Protein AF-A0AAE0U993-F1 (afdb_monomer)

Organism: NCBI:txid330526

Sequence (271 aa):
MAISHVWSHGQGGRPEANVRRLGLRSDYSGGFNSCLHARYRVVAKKLGCDAYWMDTPCIPGDHQLRRDAIANINTVFSESLLTLICDQDIMTIDVSNLTIEVQESILATLMVCDWNMRAWTLLEAMRSRKNIQLLCKNDQTVSLMEILRNVCLRGDISIAIHYLTAQHLLPTFHPTNSVTFGSDLVYIRRISREAAESDPEELMGMVSAQEAAFLLRYRHASREGDEVIIRDLLCAEAICYTSGCCAGNQRLEGSRPGSCSRRSFFFFTQT

Radius of gyration: 19.87 Å; Cα contacts (8 Å, |Δi|>4): 351; chains: 1; bounding box: 46×62×52 Å

Structure (mmCIF, N/CA/C/O backbone):
data_AF-A0AAE0U993-F1
#
_entry.id   AF-A0AAE0U993-F1
#
loop_
_atom_site.group_PDB
_atom_site.id
_atom_site.type_symbol
_atom_site.label_atom_id
_atom_site.label_alt_id
_atom_site.label_comp_id
_atom_site.label_asym_id
_atom_site.label_entity_id
_atom_site.label_seq_id
_atom_site.pdbx_PDB_ins_code
_atom_site.Cartn_x
_atom_site.Cartn_y
_atom_site.Cartn_z
_atom_site.occupancy
_atom_site.B_iso_or_equiv
_atom_site.auth_seq_id
_atom_site.auth_comp_id
_atom_site.auth_asym_id
_atom_site.auth_atom_id
_atom_site.pdbx_PDB_model_num
ATOM 1 N N . MET A 1 1 ? -7.484 0.198 -8.899 1.00 93.75 1 MET A N 1
ATOM 2 C CA . MET A 1 1 ? -6.813 -0.134 -7.621 1.00 93.75 1 MET A CA 1
ATOM 3 C C . MET A 1 1 ? -5.419 -0.658 -7.914 1.00 93.75 1 MET A C 1
ATOM 5 O O . MET A 1 1 ? -5.295 -1.488 -8.804 1.00 93.75 1 MET A O 1
ATOM 9 N N . ALA A 1 2 ? -4.399 -0.232 -7.178 1.00 95.56 2 ALA A N 1
ATOM 10 C CA . ALA A 1 2 ? -3.112 -0.926 -7.165 1.00 95.56 2 ALA A CA 1
ATOM 11 C C . ALA A 1 2 ? -3.040 -1.833 -5.932 1.00 95.56 2 ALA A C 1
ATOM 13 O O . ALA A 1 2 ? -3.574 -1.487 -4.879 1.00 95.56 2 ALA A O 1
ATOM 14 N N . ILE A 1 3 ? -2.425 -3.004 -6.056 1.00 95.81 3 ILE A N 1
ATOM 15 C CA . ILE A 1 3 ? -2.197 -3.912 -4.933 1.00 95.81 3 ILE A CA 1
ATOM 16 C C . ILE A 1 3 ? -0.708 -3.924 -4.630 1.00 95.81 3 ILE A C 1
ATOM 18 O O . ILE A 1 3 ? 0.105 -4.258 -5.488 1.00 95.81 3 ILE A O 1
ATOM 22 N N . SER A 1 4 ? -0.388 -3.581 -3.390 1.00 95.00 4 SER A N 1
ATOM 23 C CA . SER A 1 4 ? 0.953 -3.591 -2.831 1.00 95.00 4 SER A CA 1
ATOM 24 C C . SER A 1 4 ? 1.045 -4.781 -1.881 1.00 95.00 4 SER A C 1
ATOM 26 O O . SER A 1 4 ? 0.318 -4.844 -0.889 1.00 95.00 4 SER A O 1
ATOM 28 N N . HIS A 1 5 ? 1.857 -5.783 -2.214 1.00 92.44 5 HIS A N 1
ATOM 29 C CA . HIS A 1 5 ? 1.798 -7.081 -1.540 1.00 92.44 5 HIS A CA 1
ATOM 30 C C . HIS A 1 5 ? 3.170 -7.671 -1.244 1.00 92.44 5 HIS A C 1
ATOM 32 O O . HIS A 1 5 ? 4.186 -7.334 -1.849 1.00 92.44 5 HIS A O 1
ATOM 38 N N . VAL A 1 6 ? 3.176 -8.631 -0.327 1.00 88.50 6 VAL A N 1
ATOM 39 C CA . VAL A 1 6 ? 4.344 -9.451 -0.041 1.00 88.50 6 VAL A CA 1
ATOM 40 C C . VAL A 1 6 ? 4.264 -10.771 -0.809 1.00 88.50 6 VAL A C 1
ATOM 42 O O . VAL A 1 6 ? 3.476 -11.661 -0.492 1.00 88.50 6 VAL A O 1
ATOM 45 N N . TRP A 1 7 ? 5.149 -10.933 -1.798 1.00 82.00 7 TRP A N 1
ATOM 46 C CA . TRP A 1 7 ? 5.189 -12.136 -2.641 1.00 82.00 7 TRP A CA 1
ATOM 47 C C . TRP A 1 7 ? 5.332 -13.450 -1.846 1.00 82.00 7 TRP A C 1
ATOM 49 O O . TRP A 1 7 ? 4.626 -14.422 -2.110 1.00 82.00 7 TRP A O 1
ATOM 59 N N . SER A 1 8 ? 6.198 -13.473 -0.825 1.00 80.00 8 SER A N 1
ATOM 60 C CA . SER A 1 8 ? 6.450 -14.654 0.020 1.00 80.00 8 SER A CA 1
ATOM 61 C C . SER A 1 8 ? 5.248 -15.102 0.856 1.00 80.00 8 SER A C 1
ATOM 63 O O . SER A 1 8 ? 5.248 -16.228 1.342 1.00 80.00 8 SER A O 1
ATOM 65 N N . HIS A 1 9 ? 4.211 -14.271 1.001 1.00 86.19 9 HIS A N 1
ATOM 66 C CA . HIS A 1 9 ? 2.962 -14.637 1.685 1.00 86.19 9 HIS A CA 1
ATOM 67 C C . HIS A 1 9 ? 1.959 -15.334 0.750 1.00 86.19 9 HIS A C 1
ATOM 69 O O . HIS A 1 9 ? 0.789 -15.502 1.090 1.00 86.19 9 HIS A O 1
ATOM 75 N N . GLY A 1 10 ? 2.384 -15.719 -0.459 1.00 82.31 10 GLY A N 1
ATOM 76 C CA . GLY A 1 10 ? 1.554 -16.463 -1.408 1.00 82.31 10 GLY A CA 1
ATOM 77 C C . GLY A 1 10 ? 0.481 -15.622 -2.104 1.00 82.31 10 GLY A C 1
ATOM 78 O O . GLY A 1 10 ? -0.431 -16.180 -2.710 1.00 82.31 10 GLY A O 1
ATOM 79 N N . GLN A 1 11 ? 0.586 -14.290 -2.049 1.00 82.38 11 GLN A N 1
ATOM 80 C CA . GLN A 1 11 ? -0.363 -13.359 -2.673 1.00 82.38 11 GLN A CA 1
ATOM 81 C C . GLN A 1 11 ? -0.001 -13.021 -4.134 1.00 82.38 11 GLN A C 1
ATOM 83 O O . GLN A 1 11 ? -0.416 -11.990 -4.646 1.00 82.38 11 GLN A O 1
ATOM 88 N N . GLY A 1 12 ? 0.756 -13.878 -4.830 1.00 77.94 12 GLY A N 1
ATOM 89 C CA . GLY A 1 12 ? 1.211 -13.620 -6.197 1.00 77.94 12 GLY A CA 1
ATOM 90 C C . GLY A 1 12 ? 1.390 -14.887 -7.037 1.00 77.94 12 GLY A C 1
ATOM 91 O O . GLY A 1 12 ? 1.343 -16.009 -6.539 1.00 77.94 12 GLY A O 1
ATOM 92 N N . GLY A 1 13 ? 1.610 -14.706 -8.337 1.00 75.56 13 GLY A N 1
ATOM 93 C CA . GLY A 1 13 ? 1.930 -15.776 -9.282 1.00 75.56 13 GLY A CA 1
ATOM 94 C C . GLY A 1 13 ? 2.380 -15.197 -10.619 1.00 75.56 13 GLY A C 1
ATOM 95 O O . GLY A 1 13 ? 1.792 -14.223 -11.087 1.00 75.56 13 GLY A O 1
ATOM 96 N N . ARG A 1 14 ? 3.433 -15.769 -11.211 1.00 75.75 14 ARG A N 1
ATOM 97 C CA . ARG A 1 14 ? 3.967 -15.331 -12.507 1.00 75.75 14 ARG A CA 1
ATOM 98 C C . ARG A 1 14 ? 3.370 -16.167 -13.641 1.00 75.75 14 ARG A C 1
ATOM 100 O O . ARG A 1 14 ? 3.572 -17.385 -13.628 1.00 75.75 14 ARG A O 1
ATOM 107 N N . PRO A 1 15 ? 2.668 -15.556 -14.612 1.00 74.81 15 PRO A N 1
ATOM 108 C CA . PRO A 1 15 ? 2.126 -16.261 -15.774 1.00 74.81 15 PRO A CA 1
ATOM 109 C C . PRO A 1 15 ? 3.186 -17.031 -16.576 1.00 74.81 15 PRO A C 1
ATOM 111 O O . PRO A 1 15 ? 2.915 -18.075 -17.150 1.00 74.81 15 PRO A O 1
ATOM 114 N N . GLU A 1 16 ? 4.423 -16.553 -16.595 1.00 70.38 16 GLU A N 1
ATOM 115 C CA . GLU A 1 16 ? 5.527 -17.147 -17.346 1.00 70.38 16 GLU A CA 1
ATOM 116 C C . GLU A 1 16 ? 6.298 -18.235 -16.577 1.00 70.38 16 GLU A C 1
ATOM 118 O O . GLU A 1 16 ? 7.186 -18.878 -17.136 1.00 70.38 16 GLU A O 1
ATOM 123 N N . ALA A 1 17 ? 6.007 -18.456 -15.289 1.00 64.88 17 ALA A N 1
ATOM 124 C CA . ALA A 1 17 ? 6.768 -19.405 -14.480 1.00 64.88 17 ALA A CA 1
ATOM 125 C C . ALA A 1 17 ? 6.458 -20.857 -14.876 1.00 64.88 17 ALA A C 1
ATOM 127 O O . ALA A 1 17 ? 5.413 -21.390 -14.522 1.00 64.88 17 ALA A O 1
ATOM 128 N N . ASN A 1 18 ? 7.389 -21.524 -15.561 1.00 59.12 18 ASN A N 1
ATOM 129 C CA . ASN A 1 18 ? 7.257 -22.939 -15.916 1.00 59.12 18 ASN A CA 1
ATOM 130 C C . ASN A 1 18 ? 7.113 -23.811 -14.657 1.00 59.12 18 ASN A C 1
ATOM 132 O O . ASN A 1 18 ? 8.060 -23.969 -13.879 1.00 59.12 18 ASN A O 1
ATOM 136 N N . VAL A 1 19 ? 5.940 -24.416 -14.464 1.00 55.53 19 VAL A N 1
ATOM 137 C CA . VAL A 1 19 ? 5.690 -25.302 -13.323 1.00 55.53 19 VAL A CA 1
ATOM 138 C C . VAL A 1 19 ? 6.213 -26.698 -13.655 1.00 55.53 19 VAL A C 1
ATOM 140 O O . VAL A 1 19 ? 5.559 -27.483 -14.336 1.00 55.53 19 VAL A O 1
ATOM 143 N N . ARG A 1 20 ? 7.388 -27.056 -13.125 1.00 52.12 20 ARG A N 1
ATOM 144 C CA . ARG A 1 20 ? 7.850 -28.452 -13.124 1.00 52.12 20 ARG A CA 1
ATOM 145 C C . ARG A 1 20 ? 7.120 -29.227 -12.026 1.00 52.12 20 ARG A C 1
ATOM 147 O O . ARG A 1 20 ? 7.604 -29.311 -10.900 1.00 52.12 20 ARG A O 1
ATOM 154 N N . ARG A 1 21 ? 5.959 -29.813 -12.329 1.00 50.50 21 ARG A N 1
ATOM 155 C CA . ARG A 1 21 ? 5.395 -30.858 -11.458 1.00 50.50 21 ARG A CA 1
ATOM 156 C C . ARG A 1 21 ? 6.200 -32.144 -11.641 1.00 50.50 21 ARG A C 1
ATOM 158 O O . ARG A 1 21 ? 6.331 -32.620 -12.763 1.00 50.50 21 ARG A O 1
ATOM 165 N N . LEU A 1 22 ? 6.737 -32.660 -10.529 1.00 50.03 22 LEU A N 1
ATOM 166 C CA . LEU A 1 22 ? 7.234 -34.030 -10.308 1.00 50.03 22 LEU A CA 1
ATOM 167 C C . LEU A 1 22 ? 7.111 -34.952 -11.540 1.00 50.03 22 LEU A C 1
ATOM 169 O O . LEU A 1 22 ? 6.112 -35.639 -11.723 1.00 50.03 22 LEU A O 1
ATOM 173 N N . GLY A 1 23 ? 8.138 -34.947 -12.390 1.00 51.66 23 GLY A N 1
ATOM 174 C CA . GLY A 1 23 ? 8.330 -35.954 -13.436 1.00 51.66 23 GLY A CA 1
ATOM 175 C C . GLY A 1 23 ? 7.525 -35.813 -14.735 1.00 51.66 23 GLY A C 1
ATOM 176 O O . GLY A 1 23 ? 7.825 -36.559 -15.664 1.00 51.66 23 GLY A O 1
ATOM 177 N N . LEU A 1 24 ? 6.584 -34.870 -14.876 1.00 51.59 24 LEU A N 1
ATOM 178 C CA . LEU A 1 24 ? 5.924 -34.618 -16.167 1.00 51.59 24 LEU A CA 1
ATOM 179 C C . LEU A 1 24 ? 6.547 -33.409 -16.874 1.00 51.59 24 LEU A C 1
ATOM 181 O O . LEU A 1 24 ? 6.439 -32.270 -16.421 1.00 51.59 24 LEU A O 1
ATOM 185 N N . ARG A 1 25 ? 7.179 -33.656 -18.029 1.00 46.62 25 ARG A N 1
ATOM 186 C CA . ARG A 1 25 ? 7.481 -32.613 -19.018 1.00 46.62 25 ARG A CA 1
ATOM 187 C C . ARG A 1 25 ? 6.164 -32.161 -19.648 1.00 46.62 25 ARG A C 1
ATOM 189 O O . ARG A 1 25 ? 5.748 -32.708 -20.661 1.00 46.62 25 ARG A O 1
ATOM 196 N N . SER A 1 26 ? 5.498 -31.198 -19.032 1.00 48.16 26 SER A N 1
ATOM 197 C CA . SER A 1 26 ? 4.415 -30.460 -19.677 1.00 48.16 26 SER A CA 1
ATOM 198 C C . SER A 1 26 ? 4.820 -28.997 -19.799 1.00 48.16 26 SER A C 1
ATOM 200 O O . SER A 1 26 ? 5.172 -28.389 -18.788 1.00 48.16 26 SER A O 1
ATOM 202 N N . ASP A 1 27 ? 4.721 -28.450 -21.011 1.00 52.62 27 ASP A N 1
ATOM 203 C CA . ASP A 1 27 ? 4.847 -27.025 -21.364 1.00 52.62 27 ASP A CA 1
ATOM 204 C C . ASP A 1 27 ? 3.706 -26.169 -20.771 1.00 52.62 27 ASP A C 1
ATOM 206 O O . ASP A 1 27 ? 3.152 -25.289 -21.427 1.00 52.62 27 ASP A O 1
ATOM 210 N N . TYR A 1 28 ? 3.295 -26.424 -19.525 1.00 50.75 28 TYR A N 1
ATOM 211 C CA . TYR A 1 28 ? 2.380 -25.516 -18.845 1.00 50.75 28 TYR A CA 1
ATOM 212 C C . TYR A 1 28 ? 3.176 -24.288 -18.405 1.00 50.75 28 TYR A C 1
ATOM 214 O O . TYR A 1 28 ? 3.965 -24.340 -17.453 1.00 50.75 28 TYR A O 1
ATOM 222 N N . SER A 1 29 ? 2.941 -23.182 -19.114 1.00 56.69 29 SER A N 1
ATOM 223 C CA . SER A 1 29 ? 3.224 -21.844 -18.610 1.00 56.69 29 SER A CA 1
ATOM 224 C C . SER A 1 29 ? 2.573 -21.694 -17.234 1.00 56.69 29 SER A C 1
ATOM 226 O O . SER A 1 29 ? 1.526 -22.291 -16.959 1.00 56.69 29 SER A O 1
ATOM 228 N N . GLY A 1 30 ? 3.191 -20.916 -16.356 1.00 62.97 30 GLY A N 1
ATOM 229 C CA . GLY A 1 30 ? 2.595 -20.556 -15.077 1.00 62.97 30 GLY A CA 1
ATOM 230 C C . GLY A 1 30 ? 1.235 -19.869 -15.232 1.00 62.97 30 GLY A C 1
ATOM 231 O O . GLY A 1 30 ? 0.689 -19.681 -16.320 1.00 62.97 30 GLY A O 1
ATOM 232 N N . GLY A 1 31 ? 0.651 -19.481 -14.108 1.00 74.25 31 GLY A N 1
ATOM 233 C CA . GLY A 1 31 ? -0.625 -18.783 -14.096 1.00 74.25 31 GLY A CA 1
ATOM 234 C C . GLY A 1 31 ? -0.803 -17.993 -12.815 1.00 74.25 31 GLY A C 1
ATOM 235 O O . GLY A 1 31 ? -0.153 -18.260 -11.802 1.00 74.25 31 GLY A O 1
ATOM 236 N N . PHE A 1 32 ? -1.701 -17.016 -12.861 1.00 83.62 32 PHE A N 1
ATOM 237 C CA . PHE A 1 32 ? -2.174 -16.359 -11.654 1.00 83.62 32 PHE A CA 1
ATOM 238 C C . PHE A 1 32 ? -3.281 -17.206 -11.015 1.00 83.62 32 PHE A C 1
ATOM 240 O O . PHE A 1 32 ? -4.123 -17.777 -11.709 1.00 83.62 32 PHE A O 1
ATOM 247 N N . ASN A 1 33 ? -3.268 -17.327 -9.688 1.00 86.69 33 ASN A N 1
ATOM 248 C CA . ASN A 1 33 ? -4.223 -18.163 -8.969 1.00 86.69 33 ASN A CA 1
ATOM 249 C C . ASN A 1 33 ? -5.658 -17.632 -9.168 1.00 86.69 33 ASN A C 1
ATOM 251 O O . ASN A 1 33 ? -5.950 -16.480 -8.849 1.00 86.69 33 ASN A O 1
ATOM 255 N N . SER A 1 34 ? -6.563 -18.470 -9.680 1.00 88.69 34 SER A N 1
ATOM 256 C CA . SER A 1 34 ? -7.940 -18.064 -9.994 1.00 88.69 34 SER A CA 1
ATOM 257 C C . SER A 1 34 ? -8.759 -17.694 -8.754 1.00 88.69 34 SER A C 1
ATOM 259 O O . SER A 1 34 ? -9.553 -16.757 -8.812 1.00 88.69 34 SER A O 1
ATOM 261 N N . CYS A 1 35 ? -8.542 -18.364 -7.618 1.00 91.44 35 CYS A N 1
ATOM 262 C CA . CYS A 1 35 ? -9.178 -18.004 -6.348 1.00 91.44 35 CYS A CA 1
ATOM 263 C C . CYS A 1 35 ? -8.694 -16.634 -5.862 1.00 91.44 35 CYS A C 1
ATOM 265 O O . CYS A 1 35 ? -9.494 -15.822 -5.401 1.00 91.44 35 CYS A O 1
ATOM 267 N N . LEU A 1 36 ? -7.398 -16.355 -6.010 1.00 91.12 36 LEU A N 1
ATOM 268 C CA . LEU A 1 36 ? -6.811 -15.065 -5.659 1.00 91.12 36 LEU A CA 1
ATOM 269 C C . LEU A 1 36 ? -7.334 -13.945 -6.569 1.00 91.12 36 LEU A C 1
ATOM 271 O O . LEU A 1 36 ? -7.686 -12.872 -6.086 1.00 91.12 36 LEU A O 1
ATOM 275 N N . HIS A 1 37 ? -7.471 -14.213 -7.870 1.00 92.12 37 HIS A N 1
ATOM 276 C CA . HIS A 1 37 ? -8.117 -13.295 -8.809 1.00 92.12 37 HIS A CA 1
ATOM 277 C C . HIS A 1 37 ? -9.565 -12.999 -8.418 1.00 92.12 37 HIS A C 1
ATOM 279 O O . HIS A 1 37 ? -9.950 -11.833 -8.323 1.00 92.12 37 HIS A O 1
ATOM 285 N N . ALA A 1 38 ? -10.356 -14.038 -8.135 1.00 94.38 38 ALA A N 1
ATOM 286 C CA . ALA A 1 38 ? -11.742 -13.882 -7.708 1.00 94.38 38 ALA A CA 1
ATOM 287 C C . ALA A 1 38 ? -11.846 -13.047 -6.420 1.00 94.38 38 ALA A C 1
ATOM 289 O O . ALA A 1 38 ? -12.670 -12.134 -6.344 1.00 94.38 38 ALA A O 1
ATOM 290 N N . ARG A 1 39 ? -10.964 -13.300 -5.445 1.00 94.75 39 ARG A N 1
ATOM 291 C CA . ARG A 1 39 ? -10.865 -12.539 -4.193 1.00 94.75 39 ARG A CA 1
ATOM 292 C C . ARG A 1 39 ? -10.593 -11.057 -4.455 1.00 94.75 39 ARG A C 1
ATOM 294 O O . ARG A 1 39 ? -11.378 -10.207 -4.035 1.00 94.75 39 ARG A O 1
ATOM 301 N N . TYR A 1 40 ? -9.537 -10.729 -5.201 1.00 95.19 40 TYR A N 1
ATOM 302 C CA . TYR A 1 40 ? -9.185 -9.332 -5.471 1.00 95.19 40 TYR A CA 1
ATOM 303 C C . TYR A 1 40 ? -10.188 -8.609 -6.365 1.00 95.19 40 TYR A C 1
ATOM 305 O O . TYR A 1 40 ? -10.417 -7.420 -6.159 1.00 95.19 40 TYR A O 1
ATOM 313 N N . ARG A 1 41 ? -10.857 -9.308 -7.289 1.00 94.94 41 ARG A N 1
ATOM 314 C CA . ARG A 1 41 ? -11.980 -8.746 -8.055 1.00 94.94 41 ARG A CA 1
ATOM 315 C C . ARG A 1 41 ? -13.109 -8.292 -7.130 1.00 94.94 41 ARG A C 1
ATOM 317 O O . ARG A 1 41 ? -13.637 -7.194 -7.303 1.00 94.94 41 ARG A O 1
ATOM 324 N N . VAL A 1 42 ? -13.476 -9.113 -6.144 1.00 95.88 42 VAL A N 1
ATOM 325 C CA . VAL A 1 42 ? -14.524 -8.769 -5.169 1.00 95.88 42 VAL A CA 1
ATOM 326 C C . VAL A 1 42 ? -14.101 -7.577 -4.311 1.00 95.88 42 VAL A C 1
ATOM 328 O O . VAL A 1 42 ? -14.892 -6.650 -4.143 1.00 95.88 42 VAL A O 1
ATOM 331 N N . VAL A 1 43 ? -12.864 -7.564 -3.807 1.00 96.69 43 VAL A N 1
ATOM 332 C CA . VAL A 1 43 ? -12.341 -6.445 -3.004 1.00 96.69 43 VAL A CA 1
ATOM 333 C C . VAL A 1 43 ? -12.283 -5.151 -3.820 1.00 96.69 43 VAL A C 1
ATOM 335 O O . VAL A 1 43 ? -12.793 -4.128 -3.369 1.00 96.69 43 VAL A O 1
ATOM 338 N N . ALA A 1 44 ? -11.758 -5.195 -5.049 1.00 95.19 44 ALA A N 1
ATOM 339 C CA . ALA A 1 44 ? -11.706 -4.039 -5.944 1.00 95.19 44 ALA A CA 1
ATOM 340 C C . ALA A 1 44 ? -13.100 -3.440 -6.164 1.00 95.19 44 ALA A C 1
ATOM 342 O O . ALA A 1 44 ? -13.281 -2.231 -6.032 1.00 95.19 44 ALA A O 1
ATOM 343 N N . LYS A 1 45 ? -14.102 -4.292 -6.415 1.00 94.19 45 LYS A N 1
ATOM 344 C CA . LYS A 1 45 ? -15.489 -3.862 -6.609 1.00 94.19 45 LYS A CA 1
ATOM 345 C C . LYS A 1 45 ? -16.079 -3.214 -5.355 1.00 94.19 45 LYS A C 1
ATOM 347 O O . LYS A 1 45 ? -16.736 -2.183 -5.467 1.00 94.19 45 LYS A O 1
ATOM 352 N N . LYS A 1 46 ? -15.843 -3.791 -4.169 1.00 95.00 46 LYS A N 1
ATOM 353 C CA . LYS A 1 46 ? -16.285 -3.202 -2.889 1.00 95.00 46 LYS A CA 1
ATOM 354 C C . LYS A 1 46 ? -15.707 -1.802 -2.675 1.00 95.00 46 LYS A C 1
ATOM 356 O O . LYS A 1 46 ? -16.387 -0.949 -2.121 1.00 95.00 46 LYS A O 1
ATOM 361 N N . LEU A 1 47 ? -14.488 -1.568 -3.155 1.00 92.56 47 LEU A N 1
ATOM 362 C CA . LEU A 1 47 ? -13.799 -0.282 -3.077 1.00 92.56 47 LEU A CA 1
ATOM 363 C C . LEU A 1 47 ? -14.043 0.633 -4.296 1.00 92.56 47 LEU A C 1
ATOM 365 O O . LEU A 1 47 ? -13.315 1.604 -4.494 1.00 92.56 47 LEU A O 1
ATOM 369 N N . GLY A 1 48 ? -15.035 0.325 -5.141 1.00 92.62 48 GLY A N 1
ATOM 370 C CA . GLY A 1 48 ? -15.421 1.170 -6.277 1.00 92.62 48 GLY A CA 1
ATOM 371 C C . GLY A 1 48 ? -14.428 1.180 -7.444 1.00 92.62 48 GLY A C 1
ATOM 372 O O . GLY A 1 48 ? -14.404 2.134 -8.215 1.00 92.62 48 GLY A O 1
ATOM 373 N N . CYS A 1 49 ? -13.588 0.152 -7.578 1.00 92.31 49 CYS A N 1
ATOM 374 C CA . CYS A 1 49 ? -12.638 0.019 -8.680 1.00 92.31 49 CYS A CA 1
ATOM 375 C C . CYS A 1 49 ? -13.114 -0.983 -9.739 1.00 92.31 49 CYS A C 1
ATOM 377 O O . CYS A 1 49 ? -13.488 -2.115 -9.421 1.00 92.31 49 CYS A O 1
ATOM 379 N N . ASP A 1 50 ? -12.964 -0.605 -11.012 1.00 90.81 50 ASP A N 1
ATOM 380 C CA . ASP A 1 50 ? -13.304 -1.477 -12.143 1.00 90.81 50 ASP A CA 1
ATOM 381 C C . ASP A 1 50 ? -12.202 -2.447 -12.558 1.00 90.81 50 ASP A C 1
ATOM 383 O O . ASP A 1 50 ? -12.437 -3.420 -13.274 1.00 90.81 50 ASP A O 1
ATOM 387 N N . ALA A 1 51 ? -10.988 -2.195 -12.089 1.00 92.25 51 ALA A N 1
ATOM 388 C CA . ALA A 1 51 ? -9.841 -3.027 -12.371 1.00 92.25 51 ALA A CA 1
ATOM 389 C C . ALA A 1 51 ? -8.803 -2.920 -11.252 1.00 92.25 51 ALA A C 1
ATOM 391 O O . ALA A 1 51 ? -8.786 -1.952 -10.470 1.00 92.25 51 ALA A O 1
ATOM 392 N N . TYR A 1 52 ? -7.912 -3.907 -11.199 1.00 94.62 52 TYR A N 1
ATOM 393 C CA . TYR A 1 52 ? -6.766 -3.872 -10.303 1.00 94.62 52 TYR A CA 1
ATOM 394 C C . TYR A 1 52 ? -5.453 -4.204 -11.011 1.00 94.62 52 TYR A C 1
ATOM 396 O O . TYR A 1 52 ? -5.430 -4.910 -12.021 1.00 94.62 52 TYR A O 1
ATOM 404 N N . TRP A 1 53 ? -4.362 -3.673 -10.470 1.00 94.38 53 TRP A N 1
ATOM 405 C CA . TRP A 1 53 ? -2.998 -3.961 -10.894 1.00 94.38 53 TRP A CA 1
ATOM 406 C C . TRP A 1 53 ? -2.219 -4.607 -9.752 1.00 94.38 53 TRP A C 1
ATOM 408 O O . TRP A 1 53 ? -2.421 -4.256 -8.590 1.00 94.38 53 TRP A O 1
ATOM 418 N N . MET A 1 54 ? -1.335 -5.540 -10.091 1.00 91.50 54 MET A N 1
ATOM 419 C CA . MET A 1 54 ? -0.386 -6.155 -9.169 1.00 91.50 54 MET A CA 1
ATOM 420 C C . MET A 1 54 ? 0.914 -6.425 -9.926 1.00 91.50 54 MET A C 1
ATOM 422 O O . MET A 1 54 ? 0.891 -6.947 -11.039 1.00 91.50 54 MET A O 1
ATOM 426 N N . ASP A 1 55 ? 2.043 -6.101 -9.316 1.00 88.75 55 ASP A N 1
ATOM 427 C CA . ASP A 1 55 ? 3.379 -6.204 -9.903 1.00 88.75 55 ASP A CA 1
ATOM 428 C C . ASP A 1 55 ? 3.734 -7.636 -10.328 1.00 88.75 55 ASP A C 1
ATOM 430 O O . ASP A 1 55 ? 4.207 -7.848 -11.438 1.00 88.75 55 ASP A O 1
ATOM 434 N N . THR A 1 56 ? 3.462 -8.643 -9.495 1.00 85.94 56 THR A N 1
ATOM 435 C CA . THR A 1 56 ? 3.895 -10.024 -9.768 1.00 85.94 56 THR A CA 1
ATOM 436 C C . THR A 1 56 ? 3.357 -10.602 -11.087 1.00 85.94 56 THR A C 1
ATOM 438 O O . THR A 1 56 ? 4.151 -11.195 -11.817 1.00 85.94 56 THR A O 1
ATOM 441 N N . PRO A 1 57 ? 2.062 -10.468 -11.424 1.00 85.50 57 PRO A N 1
ATOM 442 C CA . PRO A 1 57 ? 1.558 -10.884 -12.731 1.00 85.50 57 PRO A CA 1
ATOM 443 C C . PRO A 1 57 ? 1.769 -9.861 -13.860 1.00 85.50 57 PRO A C 1
ATOM 445 O O . PRO A 1 57 ? 1.696 -10.252 -15.023 1.00 85.50 57 PRO A O 1
ATOM 448 N N . CYS A 1 58 ? 1.994 -8.577 -13.555 1.00 87.38 58 CYS A N 1
ATOM 449 C CA . CYS A 1 58 ? 2.068 -7.515 -14.568 1.00 87.38 58 CYS A CA 1
ATOM 450 C C . CYS A 1 58 ? 3.498 -7.080 -14.934 1.00 87.38 58 CYS A C 1
ATOM 452 O O . CYS A 1 58 ? 3.673 -6.371 -15.924 1.00 87.38 58 CYS A O 1
ATOM 454 N N . ILE A 1 59 ? 4.514 -7.482 -14.165 1.00 86.56 59 ILE A N 1
ATOM 455 C CA . ILE A 1 59 ? 5.930 -7.225 -14.449 1.00 86.56 59 ILE A CA 1
ATOM 456 C C . ILE A 1 59 ? 6.576 -8.530 -14.932 1.00 86.56 59 ILE A C 1
ATOM 458 O O . ILE A 1 59 ? 6.871 -9.410 -14.117 1.00 86.56 59 ILE A O 1
ATOM 462 N N . PRO A 1 60 ? 6.828 -8.664 -16.243 1.00 84.00 60 PRO A N 1
ATOM 463 C CA . PRO A 1 60 ? 7.353 -9.897 -16.811 1.00 84.00 60 PRO A CA 1
ATOM 464 C C . PRO A 1 60 ? 8.800 -10.163 -16.384 1.00 84.00 60 PRO A C 1
ATOM 466 O O . PRO A 1 60 ? 9.560 -9.260 -16.030 1.00 84.00 60 PRO A O 1
ATOM 469 N N . GLY A 1 61 ? 9.203 -11.431 -16.450 1.00 79.75 61 GLY A N 1
ATOM 470 C CA . GLY A 1 61 ? 10.584 -11.853 -16.231 1.00 79.75 61 GLY A CA 1
ATOM 471 C C . GLY A 1 61 ? 11.576 -11.384 -17.302 1.00 79.75 61 GLY A C 1
ATOM 472 O O . GLY A 1 61 ? 12.755 -11.235 -16.979 1.00 79.75 61 GLY A O 1
ATOM 473 N N . ASP A 1 62 ? 11.118 -11.139 -18.536 1.00 86.31 62 ASP A N 1
ATOM 474 C CA . ASP A 1 62 ? 11.957 -10.642 -19.635 1.00 86.31 62 ASP A CA 1
ATOM 475 C C . ASP A 1 62 ? 12.587 -9.282 -19.297 1.00 86.31 62 ASP A C 1
ATOM 477 O O . ASP A 1 62 ? 11.916 -8.382 -18.799 1.00 86.31 62 ASP A O 1
ATOM 481 N N . HIS A 1 63 ? 13.880 -9.113 -19.580 1.00 82.62 63 HIS A N 1
ATOM 482 C CA . HIS A 1 63 ? 14.630 -7.935 -19.142 1.00 82.62 63 HIS A CA 1
ATOM 483 C C . HIS A 1 63 ? 14.161 -6.620 -19.775 1.00 82.62 63 HIS A C 1
ATOM 485 O O . HIS A 1 63 ? 14.167 -5.600 -19.082 1.00 82.62 63 HIS A O 1
ATOM 491 N N . GLN A 1 64 ? 13.795 -6.617 -21.060 1.00 83.31 64 GLN A N 1
ATOM 492 C CA . GLN A 1 64 ? 13.359 -5.398 -21.747 1.00 83.31 64 GLN A CA 1
ATOM 493 C C . GLN A 1 64 ? 11.941 -5.039 -21.315 1.00 83.31 64 GLN A C 1
ATOM 495 O O . GLN A 1 64 ? 11.697 -3.925 -20.862 1.00 83.31 64 GLN A O 1
ATOM 500 N N . LEU A 1 65 ? 11.035 -6.016 -21.325 1.00 84.88 65 LEU A N 1
ATOM 501 C CA . LEU A 1 65 ? 9.653 -5.789 -20.913 1.00 84.88 65 LEU A CA 1
ATOM 502 C C . LEU A 1 65 ? 9.544 -5.443 -19.421 1.00 84.88 65 LEU A C 1
ATOM 504 O O . LEU A 1 65 ? 8.726 -4.608 -19.039 1.00 84.88 65 LEU A O 1
ATOM 508 N N . ARG A 1 66 ? 10.397 -6.027 -18.566 1.00 86.94 66 ARG A N 1
ATOM 509 C CA . ARG A 1 66 ? 10.505 -5.645 -17.150 1.00 86.94 66 ARG A CA 1
ATOM 510 C C . ARG A 1 66 ? 10.891 -4.183 -17.012 1.00 86.94 66 ARG A C 1
ATOM 512 O O . ARG A 1 66 ? 10.335 -3.485 -16.171 1.00 86.94 66 ARG A O 1
ATOM 519 N N . ARG A 1 67 ? 11.878 -3.743 -17.795 1.00 84.56 67 ARG A N 1
ATOM 520 C CA . ARG A 1 67 ? 12.368 -2.366 -17.773 1.00 84.56 67 ARG A CA 1
ATOM 521 C C . ARG A 1 67 ? 11.232 -1.392 -18.069 1.00 84.56 67 ARG A C 1
ATOM 523 O O . ARG A 1 67 ? 10.992 -0.484 -17.279 1.00 84.56 67 ARG A O 1
ATOM 530 N N . ASP A 1 68 ? 10.501 -1.652 -19.146 1.00 84.56 68 ASP A N 1
ATOM 531 C CA . ASP A 1 68 ? 9.380 -0.821 -19.579 1.00 84.56 68 ASP A CA 1
ATOM 532 C C . ASP A 1 68 ? 8.227 -0.846 -18.566 1.00 84.56 68 ASP A C 1
ATOM 534 O O . ASP A 1 68 ? 7.640 0.193 -18.265 1.00 84.56 68 ASP A O 1
ATOM 538 N N . ALA A 1 69 ? 7.923 -2.008 -17.980 1.00 87.19 69 ALA A N 1
ATOM 539 C CA . ALA A 1 69 ? 6.896 -2.127 -16.948 1.00 87.19 69 ALA A CA 1
ATOM 540 C C . ALA A 1 69 ? 7.260 -1.333 -15.679 1.00 87.19 69 ALA A C 1
ATOM 542 O O . ALA A 1 69 ? 6.436 -0.573 -15.171 1.00 87.19 69 ALA A O 1
ATOM 543 N N . ILE A 1 70 ? 8.502 -1.452 -15.197 1.00 88.62 70 ILE A N 1
ATOM 544 C CA . ILE A 1 70 ? 8.977 -0.732 -14.005 1.00 88.62 70 ILE A CA 1
ATOM 545 C C . ILE A 1 70 ? 9.034 0.776 -14.258 1.00 88.62 70 ILE A C 1
ATOM 547 O O . ILE A 1 70 ? 8.682 1.545 -13.369 1.00 88.62 70 ILE A O 1
ATOM 551 N N . ALA A 1 71 ? 9.386 1.218 -15.468 1.00 85.94 71 ALA A N 1
ATOM 552 C CA . ALA A 1 71 ? 9.376 2.638 -15.821 1.00 85.94 71 ALA A CA 1
ATOM 553 C C . ALA A 1 71 ? 7.992 3.301 -15.677 1.00 85.94 71 ALA A C 1
ATOM 555 O O . ALA A 1 71 ? 7.913 4.521 -15.589 1.00 85.94 71 ALA A O 1
ATOM 556 N N . ASN A 1 72 ? 6.908 2.519 -15.626 1.00 87.69 72 ASN A N 1
ATOM 557 C CA . ASN A 1 72 ? 5.546 3.020 -15.447 1.00 87.69 72 ASN A CA 1
ATOM 558 C C . ASN A 1 72 ? 4.987 2.795 -14.027 1.00 87.69 72 ASN A C 1
ATOM 560 O O . ASN A 1 72 ? 3.833 3.139 -13.772 1.00 87.69 72 ASN A O 1
ATOM 564 N N . ILE A 1 73 ? 5.765 2.231 -13.092 1.00 90.06 73 ILE A N 1
ATOM 565 C CA . ILE A 1 73 ? 5.264 1.858 -11.757 1.00 90.06 73 ILE A CA 1
ATOM 566 C C . ILE A 1 73 ? 4.785 3.077 -10.957 1.00 90.06 73 ILE A C 1
ATOM 568 O O . ILE A 1 73 ? 3.731 3.023 -10.327 1.00 90.06 73 ILE A O 1
ATOM 572 N N . ASN A 1 74 ? 5.501 4.203 -11.057 1.00 88.94 74 ASN A N 1
ATOM 573 C CA . ASN A 1 74 ? 5.115 5.457 -10.413 1.00 88.94 74 ASN A CA 1
ATOM 574 C C . ASN A 1 74 ? 3.723 5.901 -10.873 1.00 88.94 74 ASN A C 1
ATOM 576 O O . ASN A 1 74 ? 2.878 6.167 -10.026 1.00 88.94 74 ASN A O 1
ATOM 580 N N . THR A 1 75 ? 3.467 5.895 -12.186 1.00 88.62 75 THR A N 1
ATOM 581 C CA . THR A 1 75 ? 2.160 6.228 -12.774 1.00 88.62 75 THR A CA 1
ATOM 582 C C . THR A 1 75 ? 1.063 5.282 -12.297 1.00 88.62 75 THR A C 1
ATOM 584 O O . THR A 1 75 ? -0.015 5.729 -11.922 1.00 88.62 75 THR A O 1
ATOM 587 N N . VAL A 1 76 ? 1.325 3.972 -12.249 1.00 91.00 76 VAL A N 1
ATOM 588 C CA . VAL A 1 76 ? 0.327 2.992 -11.788 1.00 91.00 76 VAL A CA 1
ATOM 589 C C . VAL A 1 76 ? -0.145 3.298 -10.367 1.00 91.00 76 VAL A C 1
ATOM 591 O O . VAL A 1 76 ? -1.353 3.306 -10.114 1.00 91.00 76 VAL A O 1
ATOM 594 N N . PHE A 1 77 ? 0.782 3.543 -9.441 1.00 90.19 77 PHE A N 1
ATOM 595 C CA . PHE A 1 77 ? 0.439 3.815 -8.045 1.00 90.19 77 PHE A CA 1
ATOM 596 C C . PHE A 1 77 ? -0.104 5.236 -7.843 1.00 90.19 77 PHE A C 1
ATOM 598 O O . PHE A 1 77 ? -1.090 5.408 -7.123 1.00 90.19 77 PHE A O 1
ATOM 605 N N . SER A 1 78 ? 0.456 6.237 -8.528 1.00 85.19 78 SER A N 1
ATOM 606 C CA . SER A 1 78 ? 0.015 7.630 -8.403 1.00 85.19 78 SER A CA 1
ATOM 607 C C . SER A 1 78 ? -1.353 7.884 -9.033 1.00 85.19 78 SER A C 1
ATOM 609 O O . SER A 1 78 ? -2.117 8.692 -8.507 1.00 85.19 78 SER A O 1
ATOM 611 N N . GLU A 1 79 ? -1.718 7.187 -10.112 1.00 86.69 79 GLU A N 1
ATOM 612 C CA . GLU A 1 79 ? -3.008 7.357 -10.793 1.00 86.69 79 GLU A CA 1
ATOM 613 C C . GLU A 1 79 ? -4.093 6.408 -10.270 1.00 86.69 79 GLU A C 1
ATOM 615 O O . GLU A 1 79 ? -5.282 6.708 -10.384 1.00 86.69 79 GLU A O 1
ATOM 620 N N . SER A 1 80 ? -3.728 5.300 -9.618 1.00 89.38 80 SER A N 1
ATOM 621 C CA . SER A 1 80 ? -4.706 4.379 -9.024 1.00 89.38 80 SER A CA 1
ATOM 622 C C . SER A 1 80 ? -5.628 5.080 -8.026 1.00 89.38 80 SER A C 1
ATOM 624 O O . SER A 1 80 ? -5.179 5.899 -7.234 1.00 89.38 80 SER A O 1
ATOM 626 N N . LEU A 1 81 ? -6.924 4.741 -8.015 1.00 89.19 81 LEU A N 1
ATOM 627 C CA . LEU A 1 81 ? -7.891 5.326 -7.065 1.00 89.19 81 LEU A CA 1
ATOM 628 C C . LEU A 1 81 ? -7.455 5.158 -5.597 1.00 89.19 81 LEU A C 1
ATOM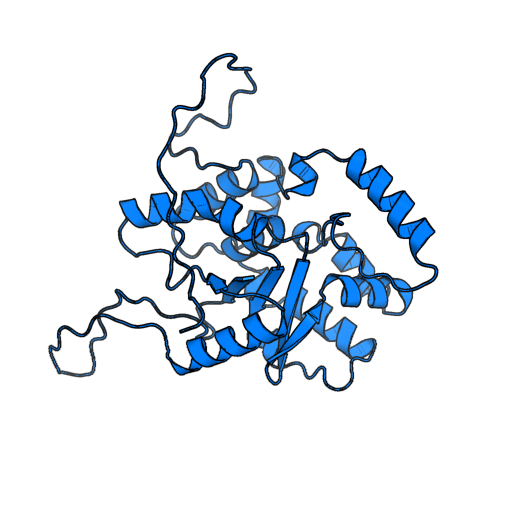 630 O O . LEU A 1 81 ? -7.666 6.045 -4.770 1.00 89.19 81 LEU A O 1
ATOM 634 N N . LEU A 1 82 ? -6.859 4.006 -5.299 1.00 92.94 82 LEU A N 1
ATOM 635 C CA . LEU A 1 82 ? -6.304 3.633 -4.006 1.00 92.94 82 LEU A CA 1
ATOM 636 C C . LEU A 1 82 ? -5.273 2.522 -4.182 1.00 92.94 82 LEU A C 1
ATOM 638 O O . LEU A 1 82 ? -5.297 1.801 -5.195 1.00 92.94 82 LEU A O 1
ATOM 642 N N . THR A 1 83 ? -4.473 2.339 -3.138 1.00 94.88 83 THR A N 1
ATOM 643 C CA . THR A 1 83 ? -3.561 1.206 -2.991 1.00 94.88 83 THR A CA 1
ATOM 644 C C . THR A 1 83 ? -3.984 0.320 -1.837 1.00 94.88 83 THR A C 1
ATOM 646 O O . THR A 1 83 ? -4.186 0.791 -0.720 1.00 94.88 83 THR A O 1
ATOM 649 N N . LEU A 1 84 ? -4.130 -0.970 -2.127 1.00 97.06 84 LEU A N 1
ATOM 650 C CA . LEU A 1 84 ? -4.471 -1.998 -1.156 1.00 97.06 84 LEU A CA 1
ATOM 651 C C . LEU A 1 84 ? -3.195 -2.698 -0.685 1.00 97.06 84 LEU A C 1
ATOM 653 O O . LEU A 1 84 ? -2.545 -3.384 -1.475 1.00 97.06 84 LEU A O 1
ATOM 657 N N . ILE A 1 85 ? -2.862 -2.551 0.593 1.00 96.50 85 ILE A N 1
ATOM 658 C CA . ILE A 1 85 ? -1.751 -3.252 1.237 1.00 96.50 85 ILE A CA 1
ATOM 659 C C . ILE A 1 85 ? -2.208 -4.650 1.645 1.00 96.50 85 ILE A C 1
ATOM 661 O O . ILE A 1 85 ? -3.205 -4.811 2.352 1.00 96.50 85 ILE A O 1
ATOM 665 N N . CYS A 1 86 ? -1.459 -5.656 1.202 1.00 96.06 86 CYS A N 1
ATOM 666 C CA . CYS A 1 86 ? -1.679 -7.062 1.517 1.00 96.06 86 CYS A CA 1
ATOM 667 C C . CYS A 1 86 ? -0.437 -7.641 2.202 1.00 96.06 86 CYS A C 1
ATOM 669 O O . CYS A 1 86 ? 0.540 -7.996 1.536 1.00 96.06 86 CYS A O 1
ATOM 671 N N . ASP A 1 87 ? -0.512 -7.766 3.523 1.00 96.69 87 ASP A N 1
ATOM 672 C CA . ASP A 1 87 ? 0.500 -8.402 4.364 1.00 96.69 87 ASP A CA 1
ATOM 673 C C . ASP A 1 87 ? -0.165 -9.472 5.238 1.00 96.69 87 ASP A C 1
ATOM 675 O O . ASP A 1 87 ? -1.285 -9.275 5.720 1.00 96.69 87 ASP A O 1
ATOM 679 N N . GLN A 1 88 ? 0.494 -10.619 5.405 1.00 95.81 88 GLN A N 1
ATOM 680 C CA . GLN A 1 88 ? -0.033 -11.753 6.158 1.00 95.81 88 GLN A CA 1
ATOM 681 C C . GLN A 1 88 ? -0.426 -11.373 7.584 1.00 95.81 88 GLN A C 1
ATOM 683 O O . GLN A 1 88 ? -1.506 -11.776 8.016 1.00 95.81 88 GLN A O 1
ATOM 688 N N . ASP A 1 89 ? 0.399 -10.594 8.287 1.00 97.06 89 ASP A N 1
ATOM 689 C CA . ASP A 1 89 ? 0.166 -10.265 9.692 1.00 97.06 89 ASP A CA 1
ATOM 690 C C . ASP A 1 89 ? -1.063 -9.363 9.830 1.00 97.06 89 ASP A C 1
ATOM 692 O O . ASP A 1 89 ? -1.951 -9.627 10.642 1.00 97.06 89 ASP A O 1
ATOM 696 N N . ILE A 1 90 ? -1.191 -8.367 8.950 1.00 97.56 90 ILE A N 1
ATOM 697 C CA . ILE A 1 90 ? -2.347 -7.458 8.906 1.00 97.56 90 ILE A CA 1
ATOM 698 C C . ILE A 1 90 ? -3.631 -8.219 8.545 1.00 97.56 90 ILE A C 1
ATOM 700 O O . ILE A 1 90 ? -4.678 -8.010 9.162 1.00 97.56 90 ILE A O 1
ATOM 704 N N . MET A 1 91 ? -3.554 -9.159 7.597 1.00 97.31 91 MET A N 1
ATOM 705 C CA . MET A 1 91 ? -4.688 -9.998 7.192 1.00 97.31 91 MET A CA 1
ATOM 706 C C . MET A 1 91 ? -5.174 -10.949 8.298 1.00 97.31 91 MET A C 1
ATOM 708 O O . MET A 1 91 ? -6.242 -11.547 8.153 1.00 97.31 91 MET A O 1
ATOM 712 N N . THR A 1 92 ? -4.437 -11.107 9.403 1.00 97.31 92 THR A N 1
ATOM 713 C CA . THR A 1 92 ? -4.913 -11.877 10.564 1.00 97.31 92 THR A CA 1
ATOM 714 C C . THR A 1 92 ? -5.776 -11.062 11.528 1.00 97.31 92 THR A C 1
ATOM 716 O O . THR A 1 92 ? -6.528 -11.651 12.311 1.00 97.31 92 THR A O 1
ATOM 719 N N . ILE A 1 93 ? -5.717 -9.728 11.456 1.00 98.19 93 ILE A N 1
ATOM 720 C CA . ILE A 1 93 ? -6.386 -8.831 12.401 1.00 98.19 93 ILE A CA 1
ATOM 721 C C . ILE A 1 93 ? -7.875 -8.724 12.061 1.00 98.19 93 ILE A C 1
ATOM 723 O O . ILE A 1 93 ? -8.254 -8.408 10.931 1.00 98.19 93 ILE A O 1
ATOM 727 N N . ASP A 1 94 ? -8.728 -8.996 13.049 1.00 97.81 94 ASP A N 1
ATOM 728 C CA . ASP A 1 94 ? -10.179 -8.889 12.921 1.00 97.81 94 ASP A CA 1
ATOM 729 C C . ASP A 1 94 ? -10.645 -7.456 13.185 1.00 97.81 94 ASP A C 1
ATOM 731 O O . ASP A 1 94 ? -10.430 -6.906 14.262 1.00 97.81 94 ASP A O 1
ATOM 735 N N . VAL A 1 95 ? -11.310 -6.870 12.194 1.00 97.56 95 VAL A N 1
ATOM 736 C CA . VAL A 1 95 ? -11.816 -5.492 12.233 1.00 97.56 95 VAL A CA 1
ATOM 737 C C . VAL A 1 95 ? -13.341 -5.426 12.300 1.00 97.56 95 VAL A C 1
ATOM 739 O O . VAL A 1 95 ? -13.921 -4.362 12.104 1.00 97.56 95 VAL A O 1
ATOM 742 N N . SER A 1 96 ? -14.009 -6.543 12.613 1.00 96.31 96 SER A N 1
ATOM 743 C CA . SER A 1 96 ? -15.469 -6.580 12.799 1.00 96.31 96 SER A CA 1
ATOM 744 C C . SER A 1 96 ? -15.939 -5.641 13.920 1.00 96.31 96 SER A C 1
ATOM 746 O O . SER A 1 96 ? -17.069 -5.160 13.893 1.00 96.31 96 SER A O 1
ATOM 748 N N . ASN A 1 97 ? -15.063 -5.359 14.892 1.00 95.62 97 ASN A N 1
ATOM 749 C CA . ASN A 1 97 ? -15.242 -4.325 15.906 1.00 95.62 97 ASN A CA 1
ATOM 750 C C . ASN A 1 97 ? -13.967 -3.472 16.007 1.00 95.62 97 ASN A C 1
ATOM 752 O O . ASN A 1 97 ? -13.001 -3.860 16.662 1.00 95.62 97 ASN A O 1
ATOM 756 N N . LEU A 1 98 ? -13.955 -2.321 15.335 1.00 95.94 98 LEU A N 1
ATOM 757 C CA . LEU A 1 98 ? -12.770 -1.475 15.183 1.00 95.94 98 LEU A CA 1
ATOM 758 C C . LEU A 1 98 ? -12.563 -0.538 16.390 1.00 95.94 98 LEU A C 1
ATOM 760 O O . LEU A 1 98 ? -12.712 0.683 16.289 1.00 95.94 98 LEU A O 1
ATOM 764 N N . THR A 1 99 ? -12.228 -1.107 17.551 1.00 97.88 99 THR A N 1
ATOM 765 C CA . THR A 1 99 ? -11.885 -0.323 18.753 1.00 97.88 99 THR A CA 1
ATOM 766 C C . THR A 1 99 ? -10.557 0.428 18.579 1.00 97.88 99 THR A C 1
ATOM 768 O O . THR A 1 99 ? -9.838 0.214 17.600 1.00 97.88 99 THR A O 1
ATOM 771 N N . ILE A 1 100 ? -10.221 1.335 19.503 1.00 97.62 100 ILE A N 1
ATOM 772 C CA . ILE A 1 100 ? -8.947 2.073 19.442 1.00 97.62 100 ILE A CA 1
ATOM 773 C C . ILE A 1 100 ? -7.760 1.119 19.616 1.00 97.62 100 ILE A C 1
ATOM 775 O O . ILE A 1 100 ? -6.795 1.219 18.872 1.00 97.62 100 ILE A O 1
ATOM 779 N N . GLU A 1 101 ? -7.876 0.127 20.492 1.00 97.69 101 GLU A N 1
ATOM 780 C CA . GLU A 1 101 ? -6.840 -0.881 20.738 1.00 97.69 101 GLU A CA 1
ATOM 781 C C . GLU A 1 101 ? -6.591 -1.746 19.491 1.00 97.69 101 GLU A C 1
ATOM 783 O O . GLU A 1 101 ? -5.453 -2.085 19.167 1.00 97.69 101 GLU A O 1
ATOM 788 N N . VAL A 1 102 ? -7.648 -2.073 18.733 1.00 98.12 102 VAL A N 1
ATOM 789 C CA . VAL A 1 102 ? -7.503 -2.768 17.443 1.00 98.12 102 VAL A CA 1
ATOM 790 C C . VAL A 1 102 ? -6.792 -1.868 16.433 1.00 98.12 102 VAL A C 1
ATOM 792 O O . VAL A 1 102 ? -5.876 -2.320 15.751 1.00 98.12 102 VAL A O 1
ATOM 795 N N . GLN A 1 103 ? -7.162 -0.590 16.358 1.00 97.94 103 GLN A N 1
ATOM 796 C CA . GLN A 1 103 ? -6.519 0.386 15.473 1.00 97.94 103 GLN A CA 1
ATOM 797 C C . GLN A 1 103 ? -5.029 0.572 15.798 1.00 97.94 103 GLN A C 1
ATOM 799 O O . GLN A 1 103 ? -4.194 0.554 14.896 1.00 97.94 103 GLN A O 1
ATOM 804 N N . GLU A 1 104 ? -4.682 0.658 17.079 1.00 97.06 104 GLU A N 1
ATOM 805 C CA . GLU A 1 104 ? -3.304 0.669 17.570 1.00 97.06 104 GLU A CA 1
ATOM 806 C C . GLU A 1 104 ? -2.554 -0.609 17.202 1.00 97.06 104 GLU A C 1
ATOM 808 O O . GLU A 1 104 ? -1.414 -0.529 16.747 1.00 97.06 104 GLU A O 1
ATOM 813 N N . SER A 1 105 ? -3.191 -1.780 17.330 1.00 97.44 105 SER A N 1
ATOM 814 C CA . SER A 1 105 ? -2.577 -3.053 16.940 1.00 97.44 105 SER A CA 1
ATOM 815 C C . SER A 1 105 ? -2.268 -3.103 15.442 1.00 97.44 105 SER A C 1
ATOM 817 O O . SER A 1 105 ? -1.181 -3.524 15.061 1.00 97.44 105 SER A O 1
ATOM 819 N N . ILE A 1 106 ? -3.159 -2.579 14.593 1.00 97.62 106 ILE A N 1
ATOM 820 C CA . ILE A 1 106 ? -2.945 -2.485 13.142 1.00 97.62 106 ILE A CA 1
ATOM 821 C C . ILE A 1 106 ? -1.738 -1.600 12.837 1.00 97.62 106 ILE A C 1
ATOM 823 O O . ILE A 1 106 ? -0.875 -1.989 12.051 1.00 97.62 106 ILE A O 1
ATOM 827 N N . LEU A 1 107 ? -1.655 -0.429 13.474 1.00 95.62 107 LEU A N 1
ATOM 828 C CA . LEU A 1 107 ? -0.519 0.476 13.330 1.00 95.62 107 LEU A CA 1
ATOM 829 C C . LEU A 1 107 ? 0.780 -0.177 13.828 1.00 95.62 107 LEU A C 1
ATOM 831 O O . LEU A 1 107 ? 1.790 -0.162 13.124 1.00 95.62 107 LEU A O 1
ATOM 835 N N . ALA A 1 108 ? 0.772 -0.799 15.003 1.00 95.25 108 ALA A N 1
ATOM 836 C CA . ALA A 1 108 ? 1.938 -1.494 15.538 1.00 95.25 108 ALA A CA 1
ATOM 837 C C . ALA A 1 108 ? 2.420 -2.610 14.600 1.00 95.25 108 ALA A C 1
ATOM 839 O O . ALA A 1 108 ? 3.605 -2.661 14.272 1.00 95.25 108 ALA A O 1
ATOM 840 N N . THR A 1 109 ? 1.505 -3.445 14.100 1.00 96.56 109 THR A N 1
ATOM 841 C CA . THR A 1 109 ? 1.807 -4.506 13.132 1.00 96.56 109 THR A CA 1
ATOM 842 C C . THR A 1 109 ? 2.363 -3.936 11.833 1.00 96.56 109 THR A C 1
ATOM 844 O O . THR A 1 109 ? 3.405 -4.394 11.371 1.00 96.56 109 THR A O 1
ATOM 847 N N . LEU A 1 110 ? 1.734 -2.907 11.260 1.00 95.19 110 LEU A N 1
ATOM 848 C CA . LEU A 1 110 ? 2.193 -2.309 10.006 1.00 95.19 110 LEU A CA 1
ATOM 849 C C . LEU A 1 110 ? 3.618 -1.738 10.124 1.00 95.19 110 LEU A C 1
ATOM 851 O O . LEU A 1 110 ? 4.372 -1.835 9.162 1.00 95.19 110 LEU A O 1
ATOM 855 N N . MET A 1 111 ? 4.042 -1.233 11.291 1.00 91.31 111 MET A N 1
ATOM 856 C CA . MET A 1 111 ? 5.423 -0.756 11.481 1.00 91.31 111 MET A CA 1
ATOM 857 C C . MET A 1 111 ? 6.474 -1.861 11.355 1.00 91.31 111 MET A C 1
ATOM 859 O O . MET A 1 111 ? 7.594 -1.573 10.934 1.00 91.31 111 MET A O 1
ATOM 863 N N . VAL A 1 112 ? 6.142 -3.099 11.720 1.00 91.62 112 VAL A N 1
ATOM 864 C CA . VAL A 1 112 ? 7.126 -4.190 11.850 1.00 91.62 112 VAL A CA 1
ATOM 865 C C . VAL A 1 112 ? 6.918 -5.339 10.863 1.00 91.62 112 VAL A C 1
ATOM 867 O O . VAL A 1 112 ? 7.786 -6.201 10.763 1.00 91.62 112 VAL A O 1
ATOM 870 N N . CYS A 1 113 ? 5.799 -5.359 10.138 1.00 94.31 113 CYS A N 1
ATOM 871 C CA . CYS A 1 113 ? 5.484 -6.408 9.172 1.00 94.31 113 CYS A CA 1
ATOM 872 C C . CYS A 1 113 ? 6.451 -6.430 7.978 1.00 94.31 113 CYS A C 1
ATOM 874 O O . CYS A 1 113 ? 7.090 -5.427 7.634 1.00 94.31 113 CYS A O 1
ATOM 876 N N . ASP A 1 114 ? 6.509 -7.575 7.293 1.00 93.94 114 ASP A N 1
ATOM 877 C CA . ASP A 1 114 ? 7.362 -7.791 6.119 1.00 93.94 114 ASP A CA 1
ATOM 878 C C . ASP A 1 114 ? 7.149 -6.732 5.036 1.00 93.94 114 ASP A C 1
ATOM 880 O O . ASP A 1 114 ? 8.104 -6.327 4.361 1.00 93.94 114 ASP A O 1
ATOM 884 N N . TRP A 1 115 ? 5.904 -6.282 4.862 1.00 94.69 115 TRP A N 1
ATOM 885 C CA . TRP A 1 115 ? 5.575 -5.228 3.919 1.00 94.69 115 TRP A CA 1
ATOM 886 C C . TRP A 1 115 ? 6.338 -3.939 4.226 1.00 94.69 115 TRP A C 1
ATOM 888 O O . TRP A 1 115 ? 6.955 -3.378 3.327 1.00 94.69 115 TRP A O 1
ATOM 898 N N . ASN A 1 116 ? 6.420 -3.491 5.480 1.00 92.50 116 ASN A N 1
ATOM 899 C CA . ASN A 1 116 ? 7.143 -2.261 5.809 1.00 92.50 116 ASN A CA 1
ATOM 900 C C . ASN A 1 116 ? 8.671 -2.433 5.836 1.00 92.50 116 ASN A C 1
ATOM 902 O O . ASN A 1 116 ? 9.376 -1.445 5.993 1.00 92.50 116 ASN A O 1
ATOM 906 N N . MET A 1 117 ? 9.217 -3.630 5.627 1.00 90.94 117 MET A N 1
ATOM 907 C CA . MET A 1 117 ? 10.671 -3.863 5.639 1.00 90.94 117 MET A CA 1
ATOM 908 C C . MET A 1 117 ? 11.298 -3.936 4.238 1.00 90.94 117 MET A C 1
ATOM 910 O O . MET A 1 117 ? 12.510 -4.121 4.093 1.00 90.94 117 MET A O 1
ATOM 914 N N . ARG A 1 118 ? 10.500 -3.787 3.176 1.00 91.38 118 ARG A N 1
ATOM 915 C CA . ARG A 1 118 ? 10.961 -3.958 1.790 1.00 91.38 118 ARG A CA 1
ATOM 916 C C . ARG A 1 118 ? 11.126 -2.635 1.063 1.00 91.38 118 ARG A C 1
ATOM 918 O O . ARG A 1 118 ? 10.479 -1.634 1.369 1.00 91.38 118 ARG A O 1
ATOM 925 N N . ALA A 1 119 ? 12.048 -2.641 0.105 1.00 92.81 119 ALA A N 1
ATOM 926 C CA . ALA A 1 119 ? 12.376 -1.466 -0.692 1.00 92.81 119 ALA A CA 1
ATOM 927 C C . ALA A 1 119 ? 11.281 -1.167 -1.729 1.00 92.81 119 ALA A C 1
ATOM 929 O O . ALA A 1 119 ? 10.898 -0.017 -1.908 1.00 92.81 119 ALA A O 1
ATOM 930 N N . TRP A 1 120 ? 10.736 -2.202 -2.375 1.00 92.94 120 TRP A N 1
ATOM 931 C CA . TRP A 1 120 ? 9.667 -2.040 -3.365 1.00 92.94 120 TRP A CA 1
ATOM 932 C C . TRP A 1 120 ? 8.385 -1.491 -2.736 1.00 92.94 120 TRP A C 1
ATOM 934 O O . TRP A 1 120 ? 7.870 -0.477 -3.184 1.00 92.94 120 TRP A O 1
ATOM 944 N N . THR A 1 121 ? 7.933 -2.067 -1.627 1.00 92.94 121 THR A N 1
ATOM 945 C CA . THR A 1 121 ? 6.732 -1.610 -0.910 1.00 92.94 121 THR A CA 1
ATOM 946 C C . THR A 1 121 ? 6.872 -0.194 -0.343 1.00 92.94 121 THR A C 1
ATOM 948 O O . THR A 1 121 ? 5.879 0.522 -0.271 1.00 92.94 121 THR A O 1
ATOM 951 N N . LEU A 1 122 ? 8.091 0.259 -0.005 1.00 92.25 122 LEU A N 1
ATOM 952 C CA . LEU A 1 122 ? 8.351 1.665 0.326 1.00 92.25 122 LEU A CA 1
ATOM 953 C C . LEU A 1 122 ? 7.985 2.586 -0.844 1.00 92.25 122 LEU A C 1
ATOM 955 O O . LEU A 1 122 ? 7.277 3.569 -0.646 1.00 92.25 122 LEU A O 1
ATOM 959 N N . LEU A 1 123 ? 8.466 2.279 -2.052 1.00 92.19 123 LEU A N 1
ATOM 960 C CA . LEU A 1 123 ? 8.134 3.049 -3.252 1.00 92.19 123 LEU A CA 1
ATOM 961 C C . LEU A 1 123 ? 6.622 3.064 -3.485 1.00 92.19 123 LEU A C 1
ATOM 963 O O . LEU A 1 123 ? 6.038 4.118 -3.723 1.00 92.19 123 LEU A O 1
ATOM 967 N N . GLU A 1 124 ? 5.989 1.900 -3.371 1.00 92.50 124 GLU A N 1
ATOM 968 C CA . GLU A 1 124 ? 4.546 1.743 -3.537 1.00 92.50 124 GLU A CA 1
ATOM 969 C C . GLU A 1 124 ? 3.781 2.608 -2.525 1.00 92.50 124 GLU A C 1
ATOM 971 O O . GLU A 1 124 ? 2.859 3.323 -2.916 1.00 92.50 124 GLU A O 1
ATOM 976 N N . ALA A 1 125 ? 4.207 2.632 -1.256 1.00 89.31 125 ALA A N 1
ATOM 977 C CA . ALA A 1 125 ? 3.661 3.500 -0.212 1.00 89.31 125 ALA A CA 1
ATOM 978 C C . ALA A 1 125 ? 3.789 4.982 -0.583 1.00 89.31 125 ALA A C 1
ATOM 980 O O . ALA A 1 125 ? 2.793 5.705 -0.610 1.00 89.31 125 ALA A O 1
ATOM 981 N N . MET A 1 126 ? 5.006 5.409 -0.938 1.00 87.88 126 MET A N 1
ATOM 982 C CA . MET A 1 126 ? 5.341 6.799 -1.257 1.00 87.88 126 MET A CA 1
ATOM 983 C C . MET A 1 126 ? 4.559 7.325 -2.462 1.00 87.88 126 MET A C 1
ATOM 985 O O . MET A 1 126 ? 4.112 8.470 -2.459 1.00 87.88 126 MET A O 1
ATOM 989 N N . ARG A 1 127 ? 4.314 6.483 -3.469 1.00 88.12 127 ARG A N 1
ATOM 990 C CA . ARG A 1 127 ? 3.525 6.856 -4.654 1.00 88.12 127 ARG A CA 1
ATOM 991 C C . ARG A 1 127 ? 2.018 6.777 -4.438 1.00 88.12 127 ARG A C 1
ATOM 993 O O . ARG A 1 127 ? 1.263 7.370 -5.201 1.00 88.12 127 ARG A O 1
ATOM 1000 N N . SER A 1 128 ? 1.581 6.099 -3.380 1.00 84.94 128 SER A N 1
ATOM 1001 C CA . SER A 1 128 ? 0.166 5.849 -3.084 1.00 84.94 128 SER A CA 1
ATOM 1002 C C . SER A 1 128 ? -0.394 6.657 -1.920 1.00 84.94 128 SER A C 1
ATOM 1004 O O . SER A 1 128 ? -1.528 6.409 -1.502 1.00 84.94 128 SER A O 1
ATOM 1006 N N . ARG A 1 129 ? 0.375 7.612 -1.382 1.00 79.38 129 ARG A N 1
ATOM 1007 C CA . ARG A 1 129 ? 0.073 8.304 -0.115 1.00 79.38 129 ARG A CA 1
ATOM 1008 C C . ARG A 1 129 ? -1.319 8.941 -0.051 1.00 79.38 129 ARG A C 1
ATOM 1010 O O . ARG A 1 129 ? -1.852 9.093 1.041 1.00 79.38 129 ARG A O 1
ATOM 1017 N N . LYS A 1 130 ? -1.949 9.231 -1.192 1.00 80.31 130 LYS A N 1
ATOM 1018 C CA . LYS A 1 130 ? -3.298 9.812 -1.269 1.00 80.31 130 LYS A CA 1
ATOM 1019 C C . LYS A 1 130 ? -4.419 8.931 -0.699 1.00 80.31 130 LYS A C 1
ATOM 1021 O O . LYS A 1 130 ? -5.418 9.466 -0.228 1.00 80.31 130 LYS A O 1
ATOM 1026 N N . ASN A 1 131 ? -4.319 7.601 -0.809 1.00 87.75 131 ASN A N 1
ATOM 1027 C CA . ASN A 1 131 ? -5.379 6.687 -0.370 1.00 87.75 131 ASN A CA 1
ATOM 1028 C C . ASN A 1 131 ? -4.846 5.259 -0.200 1.00 87.75 131 ASN A C 1
ATOM 1030 O O . ASN A 1 131 ? -4.801 4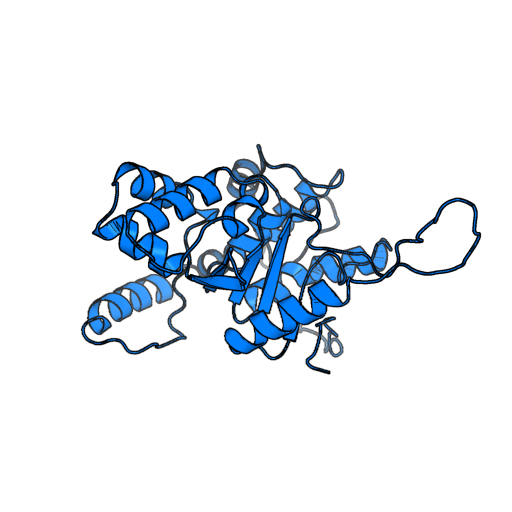.474 -1.153 1.00 87.75 131 ASN A O 1
ATOM 1034 N N . ILE A 1 132 ? -4.457 4.934 1.032 1.00 92.75 132 ILE A N 1
ATOM 1035 C CA . ILE A 1 132 ? -3.949 3.619 1.418 1.00 92.75 132 ILE A CA 1
ATOM 1036 C C . ILE A 1 132 ? -5.029 2.876 2.206 1.00 92.75 132 ILE A C 1
ATOM 1038 O O . ILE A 1 132 ? -5.509 3.352 3.238 1.00 92.75 132 ILE A O 1
ATOM 1042 N N . GLN A 1 133 ? -5.378 1.689 1.720 1.00 96.38 133 GLN A N 1
ATOM 1043 C CA . GLN A 1 133 ? -6.298 0.754 2.358 1.00 96.38 133 GLN A CA 1
ATOM 1044 C C . GLN A 1 133 ? -5.523 -0.484 2.808 1.00 96.38 133 GLN A C 1
ATOM 1046 O O . GLN A 1 133 ? -4.691 -1.001 2.065 1.00 96.38 133 GLN A O 1
ATOM 1051 N N . LEU A 1 134 ? -5.806 -0.983 4.006 1.00 97.38 134 LEU A N 1
ATOM 1052 C CA . LEU A 1 134 ? -5.206 -2.206 4.535 1.00 97.38 134 LEU A CA 1
ATOM 1053 C C . LEU A 1 134 ? -6.190 -3.365 4.379 1.00 97.38 134 LEU A C 1
ATOM 1055 O O . LEU A 1 134 ? -7.355 -3.224 4.750 1.00 97.38 134 LEU A O 1
ATOM 1059 N N . LEU A 1 135 ? -5.737 -4.500 3.840 1.00 98.00 135 LEU A N 1
ATOM 1060 C CA . LEU A 1 135 ? -6.535 -5.723 3.788 1.00 98.00 135 LEU A CA 1
ATOM 1061 C C . LEU A 1 135 ? -6.415 -6.480 5.114 1.00 98.00 135 LEU A C 1
ATOM 1063 O O . LEU A 1 135 ? -5.361 -7.024 5.437 1.00 98.00 135 LEU A O 1
ATOM 1067 N N . CYS A 1 136 ? -7.511 -6.536 5.858 1.00 98.19 136 CYS A N 1
ATOM 1068 C CA . CYS A 1 136 ? -7.624 -7.231 7.134 1.00 98.19 136 CYS A CA 1
ATOM 1069 C C . CYS A 1 136 ? -8.318 -8.591 6.964 1.00 98.19 136 CYS A C 1
ATOM 1071 O O . CYS A 1 136 ? -8.645 -9.036 5.855 1.00 98.19 136 CYS A O 1
ATOM 1073 N N . LYS A 1 137 ? -8.549 -9.275 8.086 1.00 97.50 137 LYS A N 1
ATOM 1074 C CA . LYS A 1 137 ? -9.218 -10.576 8.119 1.00 97.50 137 LYS A CA 1
ATOM 1075 C C . LYS A 1 137 ? -10.581 -10.531 7.424 1.00 97.50 137 LYS A C 1
ATOM 1077 O O . LYS A 1 137 ? -11.300 -9.535 7.480 1.00 97.50 137 LYS A O 1
ATOM 1082 N N . ASN A 1 138 ? -10.954 -11.646 6.792 1.00 96.50 138 ASN A N 1
ATOM 1083 C CA . ASN A 1 138 ? -12.233 -11.821 6.088 1.00 96.50 138 ASN A CA 1
ATOM 1084 C C . ASN A 1 138 ? -12.481 -10.794 4.964 1.00 96.50 138 ASN A C 1
ATOM 1086 O O . ASN A 1 138 ? -13.626 -10.413 4.704 1.00 96.50 138 ASN A O 1
ATOM 1090 N N . ASP A 1 139 ? -11.412 -10.336 4.307 1.00 96.44 139 ASP A N 1
ATOM 1091 C CA . ASP A 1 139 ? -11.459 -9.368 3.203 1.00 96.44 139 ASP A CA 1
ATOM 1092 C C . ASP A 1 139 ? -12.150 -8.049 3.565 1.00 96.44 139 ASP A C 1
ATOM 1094 O O . ASP A 1 139 ? -12.766 -7.393 2.717 1.00 96.44 139 ASP A O 1
ATOM 1098 N N . GLN A 1 140 ? -12.082 -7.690 4.847 1.00 97.19 140 GLN A N 1
ATOM 1099 C CA . GLN A 1 140 ? -12.437 -6.364 5.322 1.00 97.19 140 GLN A CA 1
ATOM 1100 C C . GLN A 1 140 ? -11.277 -5.414 5.054 1.00 97.19 140 GLN A C 1
ATOM 1102 O O . GLN A 1 140 ? -10.112 -5.811 5.078 1.00 97.19 140 GLN A O 1
ATOM 1107 N N . THR A 1 141 ? -11.600 -4.155 4.801 1.00 97.38 141 THR A N 1
ATOM 1108 C CA . THR A 1 141 ? -10.607 -3.132 4.489 1.00 97.38 141 THR A CA 1
ATOM 1109 C C . THR A 1 141 ? -10.785 -1.941 5.399 1.00 97.38 141 THR A C 1
ATOM 1111 O O . THR A 1 141 ? -11.915 -1.541 5.674 1.00 97.38 141 THR A O 1
ATOM 1114 N N . VAL A 1 142 ? -9.671 -1.362 5.824 1.00 96.81 142 VAL A N 1
ATOM 1115 C CA . VAL A 1 142 ? -9.649 -0.177 6.681 1.00 96.81 142 VAL A CA 1
ATOM 1116 C C . VAL A 1 142 ? -8.729 0.885 6.091 1.00 96.81 142 VAL A C 1
ATOM 1118 O O . VAL A 1 142 ? -7.668 0.572 5.545 1.00 96.81 142 VAL A O 1
ATOM 1121 N N . SER A 1 143 ? -9.136 2.147 6.215 1.00 95.06 143 SER A N 1
ATOM 1122 C CA . SER A 1 143 ? -8.357 3.292 5.751 1.00 95.06 143 SER A CA 1
ATOM 1123 C C . SER A 1 143 ? -7.221 3.583 6.727 1.00 95.06 143 SER A C 1
ATOM 1125 O O . SER A 1 143 ? -7.468 3.869 7.901 1.00 95.06 143 SER A O 1
ATOM 1127 N N . LEU A 1 144 ? -5.974 3.567 6.242 1.00 93.44 144 LEU A N 1
ATOM 1128 C CA . LEU A 1 144 ? -4.811 3.904 7.071 1.00 93.44 144 LEU A CA 1
ATOM 1129 C C . LEU A 1 144 ? -4.923 5.331 7.630 1.00 93.44 144 LEU A C 1
ATOM 1131 O O . LEU A 1 144 ? -4.585 5.573 8.785 1.00 93.44 144 LEU A O 1
ATOM 1135 N N . MET A 1 145 ? -5.453 6.262 6.831 1.00 90.12 145 MET A N 1
ATOM 1136 C CA . MET A 1 145 ? -5.647 7.654 7.239 1.00 90.12 145 MET A CA 1
ATOM 1137 C C . MET A 1 145 ? -6.655 7.785 8.385 1.00 90.12 145 MET A C 1
ATOM 1139 O O . MET A 1 145 ? -6.425 8.542 9.326 1.00 90.12 145 MET A O 1
ATOM 1143 N N . GLU A 1 146 ? -7.765 7.046 8.331 1.00 91.62 146 GLU A N 1
ATOM 1144 C CA . GLU A 1 146 ? -8.782 7.082 9.390 1.00 91.62 146 GLU A CA 1
ATOM 1145 C C . GLU A 1 146 ? -8.256 6.473 10.689 1.00 91.62 146 GLU A C 1
ATOM 1147 O O . GLU A 1 146 ? -8.431 7.065 11.755 1.00 91.62 146 GLU A O 1
ATOM 1152 N N . ILE A 1 147 ? -7.554 5.339 10.591 1.00 94.25 147 ILE A N 1
ATOM 1153 C CA . ILE A 1 147 ? -6.900 4.690 11.732 1.00 94.25 147 ILE A CA 1
ATOM 1154 C C . ILE A 1 147 ? -5.896 5.642 12.380 1.00 94.25 147 ILE A C 1
ATOM 1156 O O . ILE A 1 147 ? -5.963 5.883 13.586 1.00 94.25 147 ILE A O 1
ATOM 1160 N N . LEU A 1 148 ? -4.997 6.229 11.585 1.00 91.44 148 LEU A N 1
ATOM 1161 C CA . LEU A 1 148 ? -3.988 7.152 12.089 1.00 91.44 148 LEU A CA 1
ATOM 1162 C C . LEU A 1 148 ? -4.634 8.372 12.758 1.00 91.44 148 LEU A C 1
ATOM 1164 O O . LEU A 1 148 ? -4.243 8.743 13.861 1.00 91.44 148 LEU A O 1
ATOM 1168 N N . ARG A 1 149 ? -5.668 8.961 12.141 1.00 90.31 149 ARG A N 1
ATOM 1169 C CA . ARG A 1 149 ? -6.413 10.092 12.719 1.00 90.31 149 ARG A CA 1
ATOM 1170 C C . ARG A 1 149 ? -7.015 9.729 14.077 1.00 90.31 149 ARG A C 1
ATOM 1172 O O . ARG A 1 149 ? -6.890 10.505 15.022 1.00 90.31 149 ARG A O 1
ATOM 1179 N N . ASN A 1 150 ? -7.648 8.566 14.189 1.00 92.81 150 ASN A N 1
ATOM 1180 C CA . ASN A 1 150 ? -8.276 8.125 15.431 1.00 92.81 150 ASN A CA 1
ATOM 1181 C C . ASN A 1 150 ? -7.253 7.861 16.539 1.00 92.81 150 ASN A C 1
ATOM 1183 O O . ASN A 1 150 ? -7.465 8.311 17.665 1.00 92.81 150 ASN A O 1
ATOM 1187 N N . VAL A 1 151 ? -6.142 7.186 16.227 1.00 93.00 151 VAL A N 1
ATOM 1188 C CA . VAL A 1 151 ? -5.073 6.914 17.200 1.00 93.00 151 VAL A CA 1
ATOM 1189 C C . VAL A 1 151 ? -4.398 8.213 17.641 1.00 93.00 151 VAL A C 1
ATOM 1191 O O . VAL A 1 151 ? -4.221 8.420 18.835 1.00 93.00 151 VAL A O 1
ATOM 1194 N N . CYS A 1 152 ? -4.133 9.154 16.730 1.00 90.81 152 CYS A N 1
ATOM 1195 C CA . CYS A 1 152 ? -3.601 10.470 17.098 1.00 90.81 152 CYS A CA 1
ATOM 1196 C C . CYS A 1 152 ? -4.532 11.269 18.027 1.00 90.81 152 CYS A C 1
ATOM 1198 O O . CYS A 1 152 ? -4.054 12.048 18.846 1.00 90.81 152 CYS A O 1
ATOM 1200 N N . LEU A 1 153 ? -5.855 11.115 17.891 1.00 92.19 153 LEU A N 1
ATOM 1201 C CA . LEU A 1 153 ? -6.831 11.857 18.696 1.00 92.19 153 LEU A CA 1
ATOM 1202 C C . LEU A 1 153 ? -7.171 11.183 20.030 1.00 92.19 153 LEU A C 1
ATOM 1204 O O . LEU A 1 153 ? -7.574 11.871 20.967 1.00 92.19 153 LEU A O 1
ATOM 1208 N N . ARG A 1 154 ? -7.121 9.848 20.092 1.00 94.31 154 ARG A N 1
ATOM 1209 C CA . ARG A 1 154 ? -7.738 9.068 21.180 1.00 94.31 154 ARG A CA 1
ATOM 1210 C C . ARG A 1 154 ? -6.908 7.886 21.676 1.00 94.31 154 ARG A C 1
ATOM 1212 O O . ARG A 1 154 ? -7.299 7.301 22.681 1.00 94.31 154 ARG A O 1
ATOM 1219 N N . GLY A 1 155 ? -5.862 7.504 20.954 1.00 93.50 155 GLY A N 1
ATOM 1220 C CA . GLY A 1 155 ? -5.031 6.348 21.271 1.00 93.50 155 GLY A CA 1
ATOM 1221 C C . GLY A 1 155 ? -3.752 6.706 22.019 1.00 93.50 155 GLY A C 1
ATOM 1222 O O . GLY A 1 155 ? -3.582 7.820 22.522 1.00 93.50 155 GLY A O 1
ATOM 1223 N N . ASP A 1 156 ? -2.845 5.738 22.084 1.00 93.31 156 ASP A N 1
ATOM 1224 C CA . ASP A 1 156 ? -1.543 5.859 22.718 1.00 93.31 156 ASP A CA 1
ATOM 1225 C C . ASP A 1 156 ? -0.645 6.833 21.944 1.00 93.31 156 ASP A C 1
ATOM 1227 O O . ASP A 1 156 ? -0.315 6.651 20.763 1.00 93.31 156 ASP A O 1
ATOM 1231 N N . ILE A 1 157 ? -0.204 7.875 22.650 1.00 90.25 157 ILE A N 1
ATOM 1232 C CA . ILE A 1 157 ? 0.654 8.925 22.103 1.00 90.25 157 ILE A CA 1
ATOM 1233 C C . ILE A 1 157 ? 1.986 8.378 21.574 1.00 90.25 157 ILE A C 1
ATOM 1235 O O . ILE A 1 157 ? 2.545 8.934 20.633 1.00 90.25 157 ILE A O 1
ATOM 1239 N N . SER A 1 158 ? 2.491 7.277 22.129 1.00 92.38 158 SER A N 1
ATOM 1240 C CA . SER A 1 158 ? 3.743 6.651 21.708 1.00 92.38 158 SER A CA 1
ATOM 1241 C C . SER A 1 158 ? 3.610 6.077 20.302 1.00 92.38 158 SER A C 1
ATOM 1243 O O . SER A 1 158 ? 4.505 6.273 19.479 1.00 92.38 158 SER A O 1
ATOM 1245 N N . ILE A 1 159 ? 2.486 5.416 20.003 1.00 89.88 159 ILE A N 1
ATOM 1246 C CA . ILE A 1 159 ? 2.198 4.875 18.667 1.00 89.88 159 ILE A CA 1
ATOM 1247 C C . ILE A 1 159 ? 1.989 6.027 17.683 1.00 89.88 159 ILE A C 1
ATOM 1249 O O . ILE A 1 159 ? 2.578 6.025 16.601 1.00 89.88 159 ILE A O 1
ATOM 1253 N N . ALA A 1 160 ? 1.218 7.043 18.081 1.00 86.75 160 ALA A N 1
ATOM 1254 C CA . ALA A 1 160 ? 0.989 8.229 17.262 1.00 86.75 160 ALA A CA 1
ATOM 1255 C C . ALA A 1 160 ? 2.305 8.944 16.901 1.00 86.75 160 ALA A C 1
ATOM 1257 O O . ALA A 1 160 ? 2.558 9.209 15.728 1.00 86.75 160 ALA A O 1
ATOM 1258 N N . ILE A 1 161 ? 3.183 9.197 17.881 1.00 86.75 161 ILE A N 1
ATOM 1259 C CA . ILE A 1 161 ? 4.487 9.840 17.658 1.00 86.75 161 ILE A CA 1
ATOM 1260 C C . ILE A 1 161 ? 5.358 9.000 16.720 1.00 86.75 161 ILE A C 1
ATOM 1262 O O . ILE A 1 161 ? 5.934 9.557 15.786 1.00 86.75 161 ILE A O 1
ATOM 1266 N N . HIS A 1 162 ? 5.428 7.677 16.910 1.00 86.50 162 HIS A N 1
ATOM 1267 C CA . HIS A 1 162 ? 6.217 6.816 16.021 1.00 86.50 162 HIS A CA 1
ATOM 1268 C C . HIS A 1 162 ? 5.740 6.918 14.568 1.00 86.50 162 HIS A C 1
ATOM 1270 O O . HIS A 1 162 ? 6.563 7.078 13.665 1.00 86.50 162 HIS A O 1
ATOM 1276 N N . TYR A 1 163 ? 4.427 6.927 14.335 1.00 83.06 163 TYR A N 1
ATOM 1277 C CA . TYR A 1 163 ? 3.878 7.109 12.991 1.00 83.06 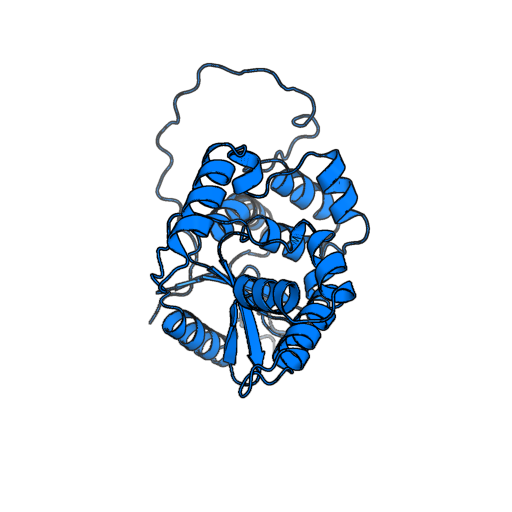163 TYR A CA 1
ATOM 1278 C C . TYR A 1 163 ? 4.140 8.494 12.405 1.00 83.06 163 TYR A C 1
ATOM 1280 O O . TYR A 1 163 ? 4.483 8.596 11.231 1.00 83.06 163 TYR A O 1
ATOM 1288 N N . LEU A 1 164 ? 4.050 9.552 13.214 1.00 77.19 164 LEU A N 1
ATOM 1289 C CA . LEU A 1 164 ? 4.391 10.911 12.783 1.00 77.19 164 LEU A CA 1
ATOM 1290 C C . LEU A 1 164 ? 5.867 11.050 12.386 1.00 77.19 164 LEU A C 1
ATOM 1292 O O . LEU A 1 164 ? 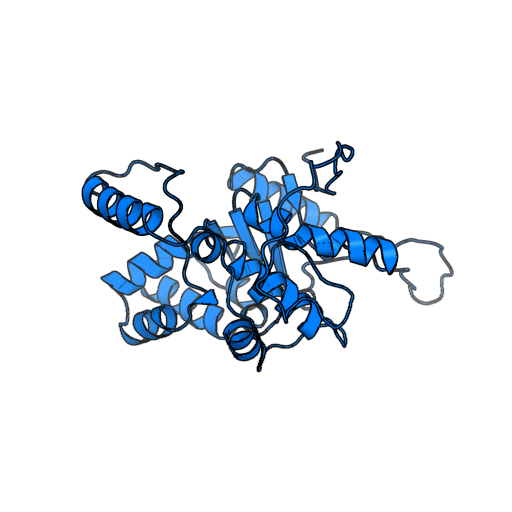6.198 11.882 11.545 1.00 77.19 164 LEU A O 1
ATOM 1296 N N . THR A 1 165 ? 6.749 10.215 12.939 1.00 80.31 165 THR A N 1
ATOM 1297 C CA . THR A 1 165 ? 8.159 10.147 12.523 1.00 80.31 165 THR A CA 1
ATOM 1298 C C . THR A 1 165 ? 8.412 9.214 11.333 1.00 80.31 165 THR A C 1
ATOM 1300 O O . THR A 1 165 ? 9.455 9.315 10.688 1.00 80.31 165 THR A O 1
ATOM 1303 N N . ALA A 1 166 ? 7.467 8.335 10.991 1.00 79.81 166 ALA A N 1
ATOM 1304 C CA . ALA A 1 166 ? 7.552 7.420 9.855 1.00 79.81 166 ALA A CA 1
ATOM 1305 C C . ALA A 1 166 ? 6.982 8.074 8.585 1.00 79.81 166 ALA A C 1
ATOM 1307 O O . ALA A 1 166 ? 5.918 7.697 8.096 1.00 79.81 166 ALA A O 1
ATOM 1308 N N . GLN A 1 167 ? 7.704 9.060 8.042 1.00 68.31 167 GLN A N 1
ATOM 1309 C CA . GLN A 1 167 ? 7.256 9.907 6.922 1.00 68.31 167 GLN A CA 1
ATOM 1310 C C . GLN A 1 167 ? 6.747 9.133 5.695 1.00 68.31 167 GLN A C 1
ATOM 1312 O O . GLN A 1 167 ? 5.862 9.607 4.982 1.00 68.31 167 GLN A O 1
ATOM 1317 N N . HIS A 1 168 ? 7.262 7.926 5.453 1.00 73.31 168 HIS A N 1
ATOM 1318 C CA . HIS A 1 168 ? 6.846 7.088 4.330 1.00 73.31 168 HIS A CA 1
ATOM 1319 C C . HIS A 1 168 ? 5.503 6.372 4.520 1.00 73.31 168 HIS A C 1
ATOM 1321 O O . HIS A 1 168 ? 4.956 5.840 3.557 1.00 73.31 168 HIS A O 1
ATOM 1327 N N . LEU A 1 169 ? 4.968 6.364 5.742 1.00 71.56 169 LEU A N 1
ATOM 1328 C CA . LEU A 1 169 ? 3.640 5.838 6.075 1.00 71.56 169 LEU A CA 1
ATOM 1329 C C . LEU A 1 169 ? 2.611 6.948 6.301 1.00 71.56 169 LEU A C 1
ATOM 1331 O O . LEU A 1 169 ? 1.447 6.641 6.555 1.00 71.56 169 LEU A O 1
ATOM 1335 N N . LEU A 1 170 ? 3.014 8.220 6.214 1.00 75.38 170 LEU A N 1
ATOM 1336 C CA . LEU A 1 170 ? 2.100 9.346 6.357 1.00 75.38 170 LEU A CA 1
ATOM 1337 C C . LEU A 1 170 ? 1.272 9.519 5.079 1.00 75.38 170 LEU A C 1
ATOM 1339 O O . LEU A 1 170 ? 1.842 9.775 4.015 1.00 75.38 170 LEU A O 1
ATOM 1343 N N . PRO A 1 171 ? -0.065 9.404 5.151 1.00 68.88 171 PRO A N 1
ATOM 1344 C CA . PRO A 1 171 ? -0.912 9.687 4.004 1.00 68.88 171 PRO A CA 1
ATOM 1345 C C . PRO A 1 171 ? -0.807 11.166 3.614 1.00 68.88 171 PRO A C 1
ATOM 1347 O O . PRO A 1 171 ? -0.799 12.046 4.475 1.00 68.88 171 PRO A O 1
ATOM 1350 N N . THR A 1 172 ? -0.759 11.452 2.315 1.00 65.69 172 THR A N 1
ATOM 1351 C CA . THR A 1 172 ? -0.840 12.819 1.797 1.00 65.69 172 THR A CA 1
ATOM 1352 C C . THR A 1 172 ? -2.299 13.195 1.608 1.00 65.69 172 THR A C 1
ATOM 1354 O O . THR A 1 172 ? -3.122 12.408 1.136 1.00 65.69 172 THR A O 1
ATOM 1357 N N . PHE A 1 173 ? -2.643 14.423 1.984 1.00 51.12 173 PHE A N 1
ATOM 1358 C CA . PHE A 1 173 ? -4.001 14.913 1.825 1.00 51.12 173 PHE A CA 1
ATOM 1359 C C . PHE A 1 173 ? -4.198 15.400 0.389 1.00 51.12 173 PHE A C 1
ATOM 1361 O O . PHE A 1 173 ? -3.665 16.439 0.009 1.00 51.12 173 PHE A O 1
ATOM 1368 N N . HIS A 1 174 ? -4.969 14.669 -0.419 1.00 45.88 174 HIS A N 1
ATOM 1369 C CA . HIS A 1 174 ? -5.384 15.159 -1.732 1.00 45.88 174 HIS A CA 1
ATOM 1370 C C . HIS A 1 174 ? -6.797 15.759 -1.626 1.00 45.88 174 HIS A C 1
ATOM 1372 O O . HIS A 1 174 ? -7.741 15.031 -1.307 1.00 45.88 174 HIS A O 1
ATOM 1378 N N . PRO A 1 175 ? -6.997 17.059 -1.903 1.00 41.47 175 PRO A N 1
ATOM 1379 C CA . PRO A 1 175 ? -8.272 17.747 -1.677 1.00 41.47 175 PRO A CA 1
ATOM 1380 C C . PRO A 1 175 ? -9.426 17.327 -2.613 1.00 41.47 175 PRO A C 1
ATOM 1382 O O . PRO A 1 175 ? -10.465 17.981 -2.631 1.00 41.47 175 PRO A O 1
ATOM 1385 N N . THR A 1 176 ? -9.293 16.254 -3.399 1.00 38.41 176 THR A N 1
ATOM 1386 C CA . THR A 1 176 ? -10.253 15.928 -4.473 1.00 38.41 176 THR A CA 1
ATOM 1387 C C . THR A 1 176 ? -11.314 14.889 -4.133 1.00 38.41 176 THR A C 1
ATOM 1389 O O . THR A 1 176 ? -12.205 14.695 -4.951 1.00 38.41 176 THR A O 1
ATOM 1392 N N . ASN A 1 177 ? -11.306 14.265 -2.953 1.00 37.78 177 ASN A N 1
ATOM 1393 C CA . ASN A 1 177 ? -12.407 13.388 -2.542 1.00 37.78 177 ASN A CA 1
ATOM 1394 C C . ASN A 1 177 ? -13.129 13.985 -1.337 1.00 37.78 177 ASN A C 1
ATOM 1396 O O . ASN A 1 177 ? -12.878 13.635 -0.186 1.00 37.78 177 ASN A O 1
ATOM 1400 N N . SER A 1 178 ? -14.048 14.905 -1.625 1.00 36.62 178 SER A N 1
ATOM 1401 C CA . SER A 1 178 ? -15.047 15.378 -0.674 1.00 36.62 178 SER A CA 1
ATOM 1402 C C . SER A 1 178 ? -15.970 14.221 -0.279 1.00 36.62 178 SER A C 1
ATOM 1404 O O . SER A 1 178 ? -17.029 14.028 -0.874 1.00 36.62 178 SER A O 1
ATOM 1406 N N . VAL A 1 179 ? -15.587 13.450 0.735 1.00 37.91 179 VAL A N 1
ATOM 1407 C CA . VAL A 1 179 ? -16.570 12.730 1.543 1.00 37.91 179 VAL A CA 1
ATOM 1408 C C . VAL A 1 179 ? -17.027 13.713 2.612 1.00 37.91 179 VAL A C 1
ATOM 1410 O O . VAL A 1 179 ? -16.330 13.996 3.584 1.00 37.91 179 VAL A O 1
ATOM 1413 N N . THR A 1 180 ? -18.179 14.326 2.365 1.00 38.16 180 THR A N 1
ATOM 1414 C CA . THR A 1 180 ? -18.853 15.254 3.269 1.00 38.16 180 THR A CA 1
ATOM 1415 C C . THR A 1 180 ? -19.317 14.517 4.524 1.00 38.16 180 THR A C 1
ATOM 1417 O O . THR A 1 180 ? -20.385 13.913 4.531 1.00 38.16 180 THR A O 1
ATOM 1420 N N . PHE A 1 181 ? -18.556 14.626 5.612 1.00 39.12 181 PHE A N 1
ATOM 1421 C CA . PHE A 1 181 ? -19.087 14.459 6.965 1.00 39.12 181 PHE A CA 1
ATOM 1422 C C . PHE A 1 181 ? -19.014 15.799 7.706 1.00 39.12 181 PHE A C 1
ATOM 1424 O O . PHE A 1 181 ? -18.051 16.556 7.589 1.00 39.12 181 PHE A O 1
ATOM 1431 N N . GLY A 1 182 ? -20.117 16.145 8.373 1.00 37.44 182 GLY A N 1
ATOM 1432 C CA . GLY A 1 182 ? -20.370 17.465 8.947 1.00 37.44 182 GLY A CA 1
ATOM 1433 C C . GLY A 1 182 ? -19.304 17.946 9.937 1.00 37.44 182 GLY A C 1
ATOM 1434 O O . GLY A 1 182 ? -18.623 17.162 10.586 1.00 37.44 182 GLY A O 1
ATOM 1435 N N . SER A 1 183 ? -19.200 19.273 10.063 1.00 41.12 183 SER A N 1
ATOM 1436 C CA . SER A 1 183 ? -18.258 20.062 10.888 1.00 41.12 183 SER A CA 1
ATOM 1437 C C . SER A 1 183 ? -16.770 20.083 10.476 1.00 41.12 183 SER A C 1
ATOM 1439 O O . SER A 1 183 ? -16.084 21.047 10.811 1.00 41.12 183 SER A O 1
ATOM 1441 N N . ASP A 1 184 ? -16.293 19.153 9.640 1.00 44.75 184 ASP A N 1
ATOM 1442 C CA . ASP A 1 184 ? -14.875 19.048 9.218 1.00 44.75 184 ASP A CA 1
ATOM 1443 C C . ASP A 1 184 ? -14.419 20.078 8.150 1.00 44.75 184 ASP A C 1
ATOM 1445 O O . ASP A 1 184 ? -13.243 20.140 7.779 1.00 44.75 184 ASP A O 1
ATOM 1449 N N . LEU A 1 185 ? -15.319 20.945 7.669 1.00 43.16 185 LEU A N 1
ATOM 1450 C CA . LEU A 1 185 ? -15.045 21.895 6.577 1.00 43.16 185 LEU A CA 1
ATOM 1451 C C . LEU A 1 185 ? -13.931 22.908 6.887 1.00 43.16 185 LEU A C 1
ATOM 1453 O O . LEU A 1 185 ? -13.277 23.388 5.965 1.00 43.16 185 LEU A O 1
ATOM 1457 N N . VAL A 1 186 ? -13.690 23.246 8.156 1.00 39.91 186 VAL A N 1
ATOM 1458 C CA . VAL A 1 186 ? -12.646 24.217 8.535 1.00 39.91 186 VAL A CA 1
ATOM 1459 C C . VAL A 1 186 ? -11.251 23.578 8.516 1.00 39.91 186 VAL A C 1
ATOM 1461 O O . VAL A 1 186 ? -10.301 24.211 8.056 1.00 39.91 186 VAL A O 1
ATOM 1464 N N . TYR A 1 187 ? -11.130 22.317 8.946 1.00 41.69 187 TYR A N 1
ATOM 1465 C CA . TYR A 1 187 ? -9.865 21.574 8.943 1.00 41.69 187 TYR A CA 1
ATOM 1466 C C . TYR A 1 187 ? -9.434 21.216 7.516 1.00 41.69 187 TYR A C 1
ATOM 1468 O O . TYR A 1 187 ? -8.305 21.508 7.120 1.00 41.69 187 TYR A O 1
ATOM 1476 N N . ILE A 1 188 ? -10.373 20.718 6.701 1.00 43.28 188 ILE A N 1
ATOM 1477 C CA . ILE A 1 188 ? -10.142 20.423 5.280 1.00 43.28 188 ILE A CA 1
ATOM 1478 C C . ILE A 1 188 ? -9.687 21.680 4.536 1.00 43.28 188 ILE A C 1
ATOM 1480 O O . ILE A 1 188 ? -8.758 21.615 3.739 1.00 43.28 188 ILE A O 1
ATOM 1484 N N . ARG A 1 189 ? -10.281 22.847 4.815 1.00 37.56 189 ARG A N 1
ATOM 1485 C CA . ARG A 1 189 ? -9.929 24.107 4.142 1.00 37.56 189 ARG A CA 1
ATOM 1486 C C . ARG A 1 189 ? -8.549 24.642 4.535 1.00 37.56 189 ARG A C 1
ATOM 1488 O O . ARG A 1 189 ? -7.938 25.326 3.723 1.00 37.56 189 ARG A O 1
ATOM 1495 N N . ARG A 1 190 ? -8.055 24.332 5.741 1.00 41.25 190 ARG A N 1
ATOM 1496 C CA . ARG A 1 190 ? -6.705 24.704 6.199 1.00 41.25 190 ARG A CA 1
ATOM 1497 C C . ARG A 1 190 ? -5.637 23.795 5.590 1.00 41.25 190 ARG A C 1
ATOM 1499 O O . ARG A 1 190 ? -4.702 24.312 4.994 1.00 41.25 190 ARG A O 1
ATOM 1506 N N . ILE A 1 191 ? -5.849 22.477 5.613 1.00 46.72 191 ILE A N 1
ATOM 1507 C CA . ILE A 1 191 ? -4.942 21.514 4.968 1.00 46.72 191 ILE A CA 1
ATOM 1508 C C . ILE A 1 191 ? -4.956 21.665 3.452 1.00 46.72 191 ILE A C 1
ATOM 1510 O O . ILE A 1 191 ? -3.910 21.612 2.835 1.00 46.72 191 ILE A O 1
ATOM 1514 N N . SER A 1 192 ? -6.109 21.916 2.828 1.00 46.56 192 SER A N 1
ATOM 1515 C CA . SER A 1 192 ? -6.166 22.170 1.379 1.00 46.56 192 SER A CA 1
ATOM 1516 C C . SER A 1 192 ? -5.408 23.438 0.982 1.00 46.56 192 SER A C 1
ATOM 1518 O O . SER A 1 192 ? -4.983 23.554 -0.160 1.00 46.56 192 SER A O 1
ATOM 1520 N N . ARG A 1 193 ? -5.248 24.395 1.906 1.00 44.09 193 ARG A N 1
ATOM 1521 C CA . ARG A 1 193 ? -4.466 25.616 1.692 1.00 44.09 193 ARG A CA 1
ATOM 1522 C C . ARG A 1 193 ? -2.968 25.349 1.860 1.00 44.09 193 ARG A C 1
ATOM 1524 O O . ARG A 1 193 ? -2.204 25.766 1.007 1.00 44.09 193 ARG A O 1
ATOM 1531 N N . GLU A 1 194 ? -2.582 24.576 2.875 1.00 48.62 194 GLU A N 1
ATOM 1532 C CA . GLU A 1 194 ? -1.200 24.108 3.082 1.00 48.62 194 GLU A CA 1
ATOM 1533 C C . GLU A 1 194 ? -0.748 23.139 1.967 1.00 48.62 194 GLU A C 1
ATOM 1535 O O . GLU A 1 194 ? 0.355 23.268 1.455 1.00 48.62 194 GLU A O 1
ATOM 1540 N N . ALA A 1 195 ? -1.617 22.242 1.493 1.00 48.16 195 ALA A N 1
ATOM 1541 C CA . ALA A 1 195 ? -1.373 21.342 0.360 1.00 48.16 195 ALA A CA 1
ATOM 1542 C C . ALA A 1 195 ? -1.336 22.078 -0.991 1.00 48.16 195 ALA A C 1
ATOM 1544 O O . ALA A 1 195 ? -0.652 21.633 -1.906 1.00 48.16 195 ALA A O 1
ATOM 1545 N N . ALA A 1 196 ? -2.042 23.208 -1.122 1.00 48.41 196 ALA A N 1
ATOM 1546 C CA . ALA A 1 196 ? -1.918 24.102 -2.278 1.00 48.41 196 ALA A CA 1
ATOM 1547 C C . ALA A 1 196 ? -0.633 24.953 -2.240 1.00 48.41 196 ALA A C 1
ATOM 1549 O O . ALA A 1 196 ? -0.235 25.490 -3.271 1.00 48.41 196 ALA A O 1
ATOM 1550 N N . GLU A 1 197 ? -0.007 25.083 -1.067 1.00 51.88 197 GLU A N 1
ATOM 1551 C CA . GLU A 1 197 ? 1.291 25.737 -0.852 1.00 51.88 197 GLU A CA 1
ATOM 1552 C C . GLU A 1 197 ? 2.463 24.735 -0.834 1.00 51.88 197 GLU A C 1
ATOM 1554 O O . GLU A 1 197 ? 3.618 25.150 -0.905 1.00 51.88 197 GLU A O 1
ATOM 1559 N N . SER A 1 198 ? 2.176 23.430 -0.759 1.00 55.50 198 SER A N 1
ATOM 1560 C CA . SER A 1 198 ? 3.169 22.351 -0.761 1.00 55.50 198 SER A CA 1
ATOM 1561 C C . SER A 1 198 ? 3.735 22.125 -2.164 1.00 55.50 198 SER A C 1
ATOM 1563 O O . SER A 1 198 ? 3.026 22.276 -3.162 1.00 55.50 198 SER A O 1
ATOM 1565 N N . ASP A 1 199 ? 5.006 21.730 -2.244 1.00 58.06 199 ASP A N 1
ATOM 1566 C CA . ASP A 1 199 ? 5.659 21.395 -3.510 1.00 58.06 199 ASP A CA 1
ATOM 1567 C C . ASP A 1 199 ? 4.927 20.210 -4.183 1.00 58.06 199 ASP A C 1
ATOM 1569 O O . ASP A 1 199 ? 4.707 19.181 -3.530 1.00 58.06 199 ASP A O 1
ATOM 1573 N N . PRO A 1 200 ? 4.522 20.308 -5.467 1.00 63.00 200 PRO A N 1
ATOM 1574 C CA . PRO A 1 200 ? 3.943 19.189 -6.210 1.00 63.00 200 PRO A CA 1
ATOM 1575 C C . PRO A 1 200 ? 4.754 17.891 -6.102 1.00 63.00 200 PRO A C 1
ATOM 1577 O O . PRO A 1 200 ? 4.166 16.811 -6.025 1.00 63.00 200 PRO A O 1
ATOM 1580 N N . GLU A 1 201 ? 6.086 17.984 -6.041 1.00 61.16 201 GLU A N 1
ATOM 1581 C CA . GLU A 1 201 ? 6.972 16.827 -5.872 1.00 61.16 201 GLU A CA 1
ATOM 1582 C C . GLU A 1 201 ? 6.748 16.126 -4.521 1.00 61.16 201 GLU A C 1
ATOM 1584 O O . GLU A 1 201 ? 6.638 14.894 -4.454 1.00 61.16 201 GLU A O 1
ATOM 1589 N N . GLU A 1 202 ? 6.577 16.903 -3.451 1.00 61.31 202 GLU A N 1
ATOM 1590 C CA . GLU A 1 202 ? 6.279 16.398 -2.113 1.00 61.31 202 GLU A CA 1
ATOM 1591 C C . GLU A 1 202 ? 4.888 15.753 -2.079 1.00 61.31 202 GLU A C 1
ATOM 1593 O O . GLU A 1 202 ? 4.731 14.636 -1.583 1.00 61.31 202 GLU A O 1
ATOM 1598 N N . LEU A 1 203 ? 3.875 16.360 -2.703 1.00 62.12 203 LEU A N 1
ATOM 1599 C CA . LEU A 1 203 ? 2.533 15.767 -2.781 1.00 62.12 203 LEU A CA 1
ATOM 1600 C C . LEU A 1 203 ? 2.538 14.406 -3.505 1.00 62.12 203 LEU A C 1
ATOM 1602 O O . LEU A 1 203 ? 1.785 13.497 -3.138 1.00 62.12 203 LEU A O 1
ATOM 1606 N N . MET A 1 204 ? 3.428 14.247 -4.487 1.00 68.06 204 MET A N 1
ATOM 1607 C CA . MET A 1 204 ? 3.621 13.011 -5.248 1.00 68.06 204 MET A CA 1
ATOM 1608 C C . MET A 1 204 ? 4.496 11.969 -4.541 1.00 68.06 204 MET A C 1
ATOM 1610 O O . MET A 1 204 ? 4.625 10.852 -5.050 1.00 68.06 204 MET A O 1
ATOM 1614 N N . GLY A 1 205 ? 5.095 12.290 -3.389 1.00 75.00 205 GLY A N 1
ATOM 1615 C CA . GLY A 1 205 ? 5.988 11.371 -2.676 1.00 75.00 205 GLY A CA 1
ATOM 1616 C C . GLY A 1 205 ? 7.397 11.298 -3.231 1.00 75.00 205 GLY A C 1
ATOM 1617 O O . GLY A 1 205 ? 8.060 10.278 -3.054 1.00 75.00 205 GLY A O 1
ATOM 1618 N N . MET A 1 206 ? 7.844 12.326 -3.952 1.00 80.75 206 MET A N 1
ATOM 1619 C CA . MET A 1 206 ? 9.242 12.432 -4.352 1.00 80.75 206 MET A CA 1
ATOM 1620 C C . MET A 1 206 ? 10.097 12.878 -3.170 1.00 80.75 206 MET A C 1
ATOM 1622 O O . MET A 1 206 ? 9.646 13.633 -2.313 1.00 80.75 206 MET A O 1
ATOM 1626 N N . VAL A 1 207 ? 11.325 12.370 -3.124 1.00 84.38 207 VAL A N 1
ATOM 1627 C CA . VAL A 1 207 ? 12.296 12.674 -2.070 1.00 84.38 207 VAL A CA 1
ATOM 1628 C C . VAL A 1 207 ? 13.674 12.908 -2.674 1.00 84.38 207 VAL A C 1
ATOM 1630 O O . VAL A 1 207 ? 14.001 12.398 -3.749 1.00 84.38 207 VAL A O 1
ATOM 1633 N N . SER A 1 208 ? 14.520 13.649 -1.960 1.00 83.56 208 SER A N 1
ATOM 1634 C CA . SER A 1 208 ? 15.912 13.848 -2.378 1.00 83.56 208 SER A CA 1
ATOM 1635 C C . SER A 1 208 ? 16.679 12.520 -2.463 1.00 83.56 208 SER A C 1
ATOM 1637 O O . SER A 1 208 ? 16.340 11.538 -1.802 1.00 83.56 208 SER A O 1
ATOM 1639 N N . ALA A 1 209 ? 17.772 12.483 -3.231 1.00 84.25 209 ALA A N 1
ATOM 1640 C CA . ALA A 1 209 ? 18.619 11.289 -3.326 1.00 84.25 209 ALA A CA 1
ATOM 1641 C C . ALA A 1 209 ? 19.195 10.860 -1.965 1.00 84.25 209 ALA A C 1
ATOM 1643 O O . ALA A 1 209 ? 19.340 9.665 -1.699 1.00 84.25 209 ALA A O 1
ATOM 1644 N N . GLN A 1 210 ? 19.504 11.826 -1.095 1.00 83.38 210 GLN A N 1
ATOM 1645 C CA . GLN A 1 210 ? 19.981 11.580 0.265 1.00 83.38 210 GLN A CA 1
ATOM 1646 C C . GLN A 1 210 ? 18.894 10.934 1.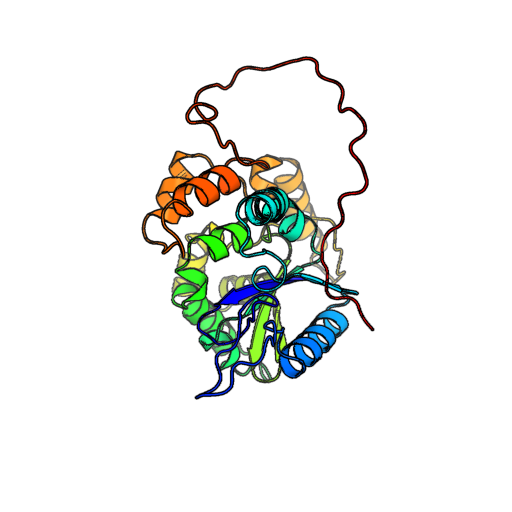130 1.00 83.38 210 GLN A C 1
ATOM 1648 O O . GLN A 1 210 ? 19.161 9.963 1.837 1.00 83.38 210 GLN A O 1
ATOM 1653 N N . GLU A 1 211 ? 17.670 11.446 1.052 1.00 85.81 211 GLU A N 1
ATOM 1654 C CA . GLU A 1 211 ? 16.529 10.924 1.798 1.00 85.81 211 GLU A CA 1
ATOM 1655 C C . GLU A 1 211 ? 16.106 9.540 1.295 1.00 85.81 211 GLU A C 1
ATOM 1657 O O . GLU A 1 211 ? 15.938 8.627 2.101 1.00 85.81 211 GLU A O 1
ATOM 1662 N N . ALA A 1 212 ? 16.061 9.328 -0.024 1.00 88.25 212 ALA A N 1
ATOM 1663 C CA . ALA A 1 212 ? 15.840 8.009 -0.612 1.00 88.25 212 ALA A CA 1
ATOM 1664 C C . ALA A 1 212 ? 16.875 6.989 -0.108 1.00 88.25 212 ALA A C 1
ATOM 1666 O O . ALA A 1 212 ? 16.512 5.891 0.312 1.00 88.25 212 ALA A O 1
ATOM 1667 N N . ALA A 1 213 ? 18.162 7.355 -0.087 1.00 87.06 213 ALA A N 1
ATOM 1668 C CA . ALA A 1 213 ? 19.216 6.488 0.437 1.00 87.06 213 ALA A CA 1
ATOM 1669 C C . ALA A 1 213 ? 19.034 6.181 1.934 1.00 87.06 213 ALA A C 1
ATOM 1671 O O . ALA A 1 213 ? 19.262 5.048 2.360 1.00 87.06 213 ALA A O 1
ATOM 1672 N N . PHE A 1 214 ? 18.597 7.161 2.732 1.00 87.50 214 PHE A N 1
ATOM 1673 C CA . PHE A 1 214 ? 18.310 6.963 4.152 1.00 87.50 214 PHE A CA 1
ATOM 1674 C C . PHE A 1 214 ? 17.133 6.003 4.368 1.00 87.50 214 PHE A C 1
ATOM 1676 O O . PHE A 1 214 ? 17.263 5.039 5.123 1.00 87.50 214 PHE A O 1
ATOM 1683 N N . LEU A 1 215 ? 16.021 6.217 3.658 1.00 88.56 215 LEU A N 1
ATOM 1684 C CA . LEU A 1 215 ? 14.820 5.384 3.747 1.00 88.56 215 LEU A CA 1
ATOM 1685 C C . LEU A 1 215 ? 15.073 3.940 3.284 1.00 88.56 215 LEU A C 1
ATOM 1687 O O . LEU A 1 215 ? 14.489 3.006 3.836 1.00 88.56 215 LEU A O 1
ATOM 1691 N N . LEU A 1 216 ? 15.953 3.747 2.296 1.00 90.25 216 LEU A N 1
ATOM 1692 C CA . LEU A 1 216 ? 16.290 2.435 1.736 1.00 90.25 216 LEU A CA 1
ATOM 1693 C C . LEU A 1 216 ? 17.360 1.671 2.524 1.00 90.25 216 LEU A C 1
ATOM 1695 O O . LEU A 1 216 ? 17.461 0.457 2.364 1.00 90.25 216 LEU A O 1
ATOM 1699 N N . ARG A 1 217 ? 18.136 2.337 3.390 1.00 86.81 217 ARG A N 1
ATOM 1700 C CA . ARG A 1 217 ? 19.342 1.781 4.037 1.00 86.81 217 ARG A CA 1
ATOM 1701 C C . ARG A 1 217 ? 19.145 0.417 4.707 1.00 86.81 217 ARG A C 1
ATOM 1703 O O . ARG A 1 217 ? 20.068 -0.392 4.710 1.00 86.81 217 ARG A O 1
ATOM 1710 N N . TYR A 1 218 ? 17.978 0.183 5.299 1.00 84.06 218 TYR A N 1
ATOM 1711 C CA . TYR A 1 218 ? 17.672 -1.046 6.039 1.00 84.06 218 TYR A CA 1
ATOM 1712 C C . TYR A 1 218 ? 16.575 -1.885 5.381 1.00 84.06 218 TYR A C 1
ATOM 1714 O O . TYR A 1 218 ? 16.026 -2.786 6.011 1.00 84.06 218 TYR A O 1
ATOM 1722 N N . ARG A 1 219 ? 16.237 -1.586 4.124 1.00 89.44 219 ARG A N 1
ATOM 1723 C CA . ARG A 1 219 ? 15.157 -2.252 3.402 1.00 89.44 219 ARG A CA 1
ATOM 1724 C C . ARG A 1 219 ? 15.708 -3.227 2.383 1.00 89.44 219 ARG A C 1
ATOM 1726 O O . ARG A 1 219 ? 16.607 -2.911 1.611 1.00 89.44 219 ARG A O 1
ATOM 1733 N N . HIS A 1 220 ? 15.117 -4.412 2.350 1.00 87.81 220 HIS A N 1
ATOM 1734 C CA . HIS A 1 220 ? 15.540 -5.457 1.431 1.00 87.81 220 HIS A CA 1
ATOM 1735 C C . HIS A 1 220 ? 14.936 -5.247 0.032 1.00 87.81 220 HIS A C 1
ATOM 1737 O O . HIS A 1 220 ? 13.715 -5.104 -0.116 1.00 87.81 220 HIS A O 1
ATOM 1743 N N . ALA A 1 221 ? 15.783 -5.277 -0.998 1.00 87.56 221 ALA A N 1
ATOM 1744 C CA . ALA A 1 221 ? 15.379 -5.355 -2.399 1.00 87.56 221 ALA A CA 1
ATOM 1745 C C . ALA A 1 221 ? 15.445 -6.813 -2.884 1.00 87.56 221 ALA A C 1
ATOM 1747 O O . ALA A 1 221 ? 16.320 -7.572 -2.488 1.00 87.56 221 ALA A O 1
ATOM 1748 N N . SER A 1 222 ? 14.496 -7.237 -3.723 1.00 80.44 222 SER A N 1
ATOM 1749 C CA . SER A 1 222 ? 14.369 -8.659 -4.099 1.00 80.44 222 SER A CA 1
ATOM 1750 C C . SER A 1 222 ? 15.413 -9.139 -5.114 1.00 80.44 222 SER A C 1
ATOM 1752 O O . SER A 1 222 ? 15.590 -10.346 -5.270 1.00 80.44 222 SER A O 1
ATOM 1754 N N . ARG A 1 223 ? 16.063 -8.222 -5.838 1.00 83.19 223 ARG A N 1
ATOM 1755 C CA . ARG A 1 223 ? 17.132 -8.513 -6.801 1.00 83.19 223 ARG A CA 1
ATOM 1756 C C . ARG A 1 223 ? 18.277 -7.533 -6.585 1.00 83.19 223 ARG A C 1
ATOM 1758 O O . ARG A 1 223 ? 18.041 -6.391 -6.210 1.00 83.19 223 ARG A O 1
ATOM 1765 N N . GLU A 1 224 ? 19.492 -7.980 -6.866 1.00 81.69 224 GLU A N 1
ATOM 1766 C CA . GLU A 1 224 ? 20.672 -7.116 -6.874 1.00 81.69 224 GLU A CA 1
ATOM 1767 C C . GLU A 1 224 ? 20.490 -5.965 -7.879 1.00 81.69 224 GLU A C 1
ATOM 1769 O O . GLU A 1 224 ? 20.046 -6.188 -9.011 1.00 81.69 224 GLU A O 1
ATOM 1774 N N . GLY A 1 225 ? 20.796 -4.735 -7.460 1.00 83.81 225 GLY A N 1
ATOM 1775 C CA . GLY A 1 225 ? 20.664 -3.527 -8.273 1.00 83.81 225 GLY A CA 1
ATOM 1776 C C . GLY A 1 225 ? 19.268 -2.895 -8.262 1.00 83.81 225 GLY A C 1
ATOM 1777 O O . GLY A 1 225 ? 19.120 -1.759 -8.722 1.00 83.81 225 GLY A O 1
ATOM 1778 N N . ASP A 1 226 ? 18.243 -3.568 -7.723 1.00 88.25 226 ASP A N 1
ATOM 1779 C CA . ASP A 1 226 ? 16.903 -2.980 -7.601 1.00 88.25 226 ASP A CA 1
ATOM 1780 C C . ASP A 1 226 ? 16.916 -1.775 -6.647 1.00 88.25 226 ASP A C 1
ATOM 1782 O O . ASP A 1 226 ? 16.185 -0.819 -6.873 1.00 88.25 226 ASP A O 1
ATOM 1786 N N . GLU A 1 227 ? 17.771 -1.757 -5.625 1.00 87.50 227 GLU A N 1
ATOM 1787 C CA . GLU A 1 227 ? 17.918 -0.634 -4.694 1.00 87.50 227 GLU A CA 1
ATOM 1788 C C . GLU A 1 227 ? 18.285 0.686 -5.391 1.00 87.50 227 GLU A C 1
ATOM 1790 O O . GLU A 1 227 ? 17.797 1.748 -5.000 1.00 87.50 227 GLU A O 1
ATOM 1795 N N . VAL A 1 228 ? 19.083 0.627 -6.463 1.00 87.75 228 VAL A N 1
ATOM 1796 C CA . VAL A 1 228 ? 19.445 1.801 -7.270 1.00 87.75 228 VAL A CA 1
ATOM 1797 C C . VAL A 1 228 ? 18.250 2.260 -8.102 1.00 87.75 228 VAL A C 1
ATOM 1799 O O . VAL A 1 228 ? 17.938 3.448 -8.129 1.00 87.75 228 VAL A O 1
ATOM 1802 N N . ILE A 1 229 ? 17.541 1.314 -8.724 1.00 89.38 229 ILE A N 1
ATOM 1803 C CA . ILE A 1 229 ? 16.345 1.596 -9.529 1.00 89.38 229 ILE A CA 1
ATOM 1804 C C . ILE A 1 229 ? 15.251 2.225 -8.660 1.00 89.38 229 ILE A C 1
ATOM 1806 O O . ILE A 1 229 ? 14.640 3.216 -9.050 1.00 89.38 229 ILE A O 1
ATOM 1810 N N . ILE A 1 230 ? 15.015 1.666 -7.472 1.00 91.12 230 ILE A N 1
ATOM 1811 C CA . ILE A 1 230 ? 14.013 2.152 -6.521 1.00 91.12 230 ILE A CA 1
ATOM 1812 C C . ILE A 1 230 ? 14.378 3.553 -6.036 1.00 91.12 230 ILE A C 1
ATOM 1814 O O . ILE A 1 230 ? 13.506 4.415 -5.982 1.00 91.12 230 ILE A O 1
ATOM 1818 N N . ARG A 1 231 ? 15.654 3.806 -5.720 1.00 89.81 231 ARG A N 1
ATOM 1819 C CA . ARG A 1 231 ? 16.123 5.150 -5.361 1.00 89.81 231 ARG A CA 1
ATOM 1820 C C . ARG A 1 231 ? 15.816 6.152 -6.474 1.00 89.81 231 ARG A C 1
ATOM 1822 O O . ARG A 1 231 ? 15.262 7.207 -6.193 1.00 89.81 231 ARG A O 1
ATOM 1829 N N . ASP A 1 232 ? 16.129 5.820 -7.722 1.00 89.25 232 ASP A N 1
ATOM 1830 C CA . ASP A 1 232 ? 15.886 6.724 -8.850 1.00 89.25 232 ASP A CA 1
ATOM 1831 C C . ASP A 1 232 ? 14.381 6.983 -9.046 1.00 89.25 232 ASP A C 1
ATOM 1833 O O . ASP A 1 232 ? 13.976 8.124 -9.256 1.00 89.25 232 ASP A O 1
ATOM 1837 N N . LEU A 1 233 ? 13.541 5.957 -8.868 1.00 89.31 233 LEU A N 1
ATOM 1838 C CA . LEU A 1 233 ? 12.076 6.075 -8.886 1.00 89.31 233 LEU A CA 1
ATOM 1839 C C . LEU A 1 233 ? 11.499 6.860 -7.704 1.00 89.31 233 LEU A C 1
ATOM 1841 O O . LEU A 1 233 ? 10.403 7.405 -7.827 1.00 89.31 233 LEU A O 1
ATOM 1845 N N . LEU A 1 234 ? 12.181 6.901 -6.556 1.00 87.75 234 LEU A N 1
ATOM 1846 C CA . LEU A 1 234 ? 11.816 7.739 -5.408 1.00 87.75 234 LEU A CA 1
ATOM 1847 C C . LEU A 1 234 ? 12.164 9.214 -5.658 1.00 87.75 234 LEU A C 1
ATOM 1849 O O . LEU A 1 234 ? 11.436 10.095 -5.206 1.00 87.75 234 LEU A O 1
ATOM 1853 N N . CYS A 1 235 ? 13.224 9.484 -6.416 1.00 85.62 235 CYS A N 1
ATOM 1854 C CA . CYS A 1 235 ? 13.665 10.844 -6.719 1.00 85.62 235 CYS A CA 1
ATOM 1855 C C . CYS A 1 235 ? 12.989 11.466 -7.942 1.00 85.62 235 CYS A C 1
ATOM 1857 O O . CYS A 1 235 ? 12.880 12.683 -8.007 1.00 85.62 235 CYS A O 1
ATOM 1859 N N . ALA A 1 236 ? 12.568 10.661 -8.918 1.00 75.00 236 ALA A N 1
ATOM 1860 C CA . ALA A 1 236 ? 12.020 11.149 -10.179 1.00 75.00 236 ALA A CA 1
ATOM 1861 C C . ALA A 1 236 ? 10.888 10.257 -10.701 1.00 75.00 236 ALA A C 1
ATOM 1863 O O . ALA A 1 236 ? 10.758 9.090 -10.330 1.00 75.00 236 ALA A O 1
ATOM 1864 N N . GLU A 1 237 ? 10.083 10.786 -11.626 1.00 61.72 237 GLU A N 1
ATOM 1865 C CA . GLU A 1 237 ? 9.034 9.999 -12.287 1.00 61.72 237 GLU A CA 1
ATOM 1866 C C . GLU A 1 237 ? 9.589 8.886 -13.185 1.00 61.72 237 GLU A C 1
ATOM 1868 O O . GLU A 1 237 ? 8.914 7.876 -13.377 1.00 61.72 237 GLU A O 1
ATOM 1873 N N . ALA A 1 238 ? 10.810 9.050 -13.707 1.00 60.00 238 ALA A N 1
ATOM 1874 C CA . ALA A 1 238 ? 11.423 8.161 -14.688 1.00 60.00 238 ALA A CA 1
ATOM 1875 C C . ALA A 1 238 ? 12.805 7.657 -14.246 1.00 60.00 238 ALA A C 1
ATOM 1877 O O . ALA A 1 238 ? 13.568 8.354 -13.581 1.00 60.00 238 ALA A O 1
ATOM 1878 N N . ILE A 1 239 ? 13.144 6.440 -14.676 1.00 59.81 239 ILE A N 1
ATOM 1879 C CA . ILE A 1 239 ? 14.413 5.774 -14.358 1.00 59.81 239 ILE A CA 1
ATOM 1880 C C . ILE A 1 239 ? 15.502 6.268 -15.309 1.00 59.81 239 ILE A C 1
ATOM 1882 O O . ILE A 1 239 ? 15.343 6.178 -16.529 1.00 59.81 239 ILE A O 1
ATOM 1886 N N . CYS A 1 240 ? 16.645 6.702 -14.774 1.00 50.66 240 CYS A N 1
ATOM 1887 C CA . CYS A 1 240 ? 17.842 6.928 -15.582 1.00 50.66 240 CYS A CA 1
ATOM 1888 C C . CYS A 1 240 ? 18.726 5.675 -15.591 1.00 50.66 240 CYS A C 1
ATOM 1890 O O . CYS A 1 240 ? 19.416 5.370 -14.627 1.00 50.66 240 CYS A O 1
ATOM 1892 N N . TYR A 1 241 ? 18.766 4.964 -16.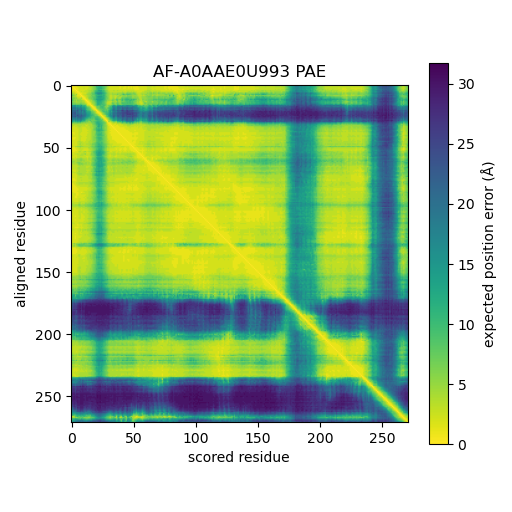720 1.00 49.75 241 TYR A N 1
ATOM 1893 C CA . TYR A 1 241 ? 19.610 3.769 -16.894 1.00 49.75 241 TYR A CA 1
ATOM 1894 C C . TYR A 1 241 ? 21.096 4.075 -17.156 1.00 49.75 241 TYR A C 1
ATOM 1896 O O . TYR A 1 241 ? 21.881 3.159 -17.397 1.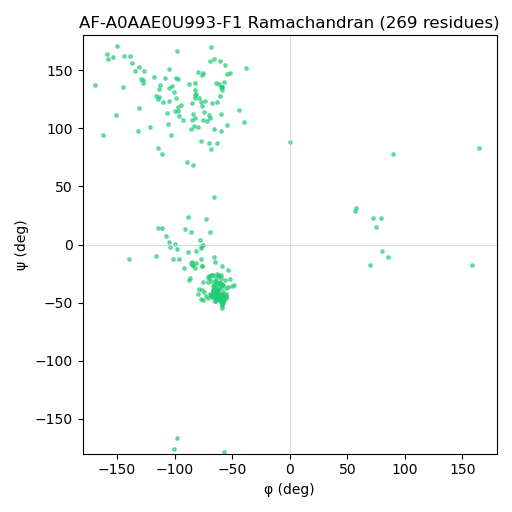00 49.75 241 TYR A O 1
ATOM 1904 N N . THR A 1 242 ? 21.495 5.347 -17.132 1.00 39.25 242 THR A N 1
ATOM 1905 C CA . THR A 1 242 ? 22.876 5.795 -17.336 1.00 39.25 242 THR A CA 1
ATOM 1906 C C . THR A 1 242 ? 23.413 6.430 -16.060 1.00 39.25 242 THR A C 1
ATOM 1908 O O . THR A 1 242 ? 22.826 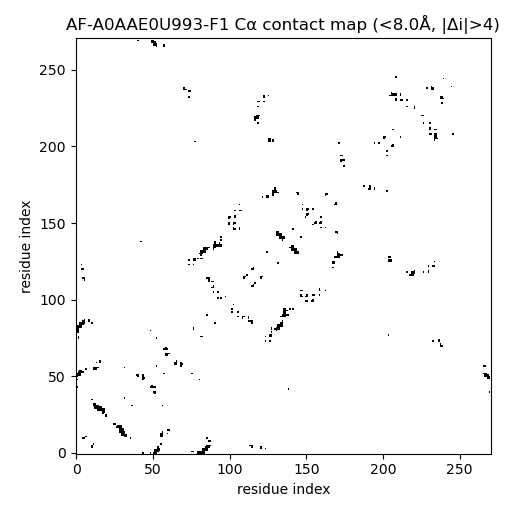7.381 -15.540 1.00 39.25 242 THR A O 1
ATOM 1911 N N . SER A 1 243 ? 24.554 5.937 -15.575 1.00 33.03 243 SER A N 1
ATOM 1912 C CA . SER A 1 243 ? 25.297 6.510 -14.451 1.00 33.03 243 SER A CA 1
ATOM 1913 C C . SER A 1 243 ? 25.702 7.956 -14.766 1.00 33.03 243 SER A C 1
ATOM 1915 O O . SER A 1 243 ? 26.679 8.178 -15.478 1.00 33.03 243 SER A O 1
ATOM 1917 N N . GLY A 1 244 ? 24.926 8.933 -14.283 1.00 39.75 244 GLY A N 1
ATOM 1918 C CA . GLY A 1 244 ? 25.217 10.360 -14.470 1.00 39.75 244 GLY A CA 1
ATOM 1919 C C . GLY A 1 244 ? 24.041 11.337 -14.329 1.00 39.75 244 GLY A C 1
ATOM 1920 O O . GLY A 1 244 ? 24.290 12.515 -14.105 1.00 39.75 244 GLY A O 1
ATOM 1921 N N . CYS A 1 245 ? 22.776 10.903 -14.404 1.00 42.28 245 CYS A N 1
ATOM 1922 C CA . CYS A 1 245 ? 21.650 11.858 -14.433 1.00 42.28 245 CYS A CA 1
ATOM 1923 C C . CYS A 1 245 ? 21.388 12.609 -13.119 1.00 42.28 245 CYS A C 1
ATOM 1925 O O . CYS A 1 245 ? 20.888 13.727 -13.155 1.00 42.28 245 CYS A O 1
ATOM 1927 N N . CYS A 1 246 ? 21.705 12.034 -11.955 1.00 38.91 246 CYS A N 1
ATOM 1928 C CA . CYS A 1 246 ? 21.422 12.694 -10.672 1.00 38.91 246 CYS A CA 1
ATOM 1929 C C . CYS A 1 246 ? 22.389 13.849 -10.346 1.00 38.91 246 CYS A C 1
ATOM 1931 O O . CYS A 1 246 ? 22.255 14.481 -9.301 1.00 38.91 246 CYS A O 1
ATOM 1933 N N . ALA A 1 247 ? 23.360 14.138 -11.218 1.00 36.19 247 ALA A N 1
ATOM 1934 C CA . ALA A 1 247 ? 24.277 15.262 -11.083 1.00 36.19 247 ALA A CA 1
ATOM 1935 C C . ALA A 1 247 ? 23.985 16.310 -12.166 1.00 36.19 247 ALA A C 1
ATOM 1937 O O . ALA A 1 247 ? 24.695 16.399 -13.162 1.00 36.19 247 ALA A O 1
ATOM 1938 N N . GLY A 1 248 ? 22.937 17.115 -11.988 1.00 33.38 248 GLY A N 1
ATOM 1939 C CA . GLY A 1 248 ? 22.719 18.242 -12.892 1.00 33.38 248 GLY A CA 1
ATOM 1940 C C . GLY A 1 248 ? 21.334 18.848 -12.821 1.00 33.38 248 GLY A C 1
ATOM 1941 O O . GLY A 1 248 ? 20.494 18.587 -13.673 1.00 33.38 248 GLY A O 1
ATOM 1942 N N . ASN A 1 249 ? 21.131 19.737 -11.855 1.00 36.16 249 ASN A N 1
ATOM 1943 C CA . ASN A 1 249 ? 20.080 20.740 -11.933 1.00 36.16 249 ASN A CA 1
ATOM 1944 C C . ASN A 1 249 ? 20.463 21.740 -13.047 1.00 36.16 249 ASN A C 1
ATOM 1946 O O . ASN A 1 249 ? 21.085 22.769 -12.786 1.00 36.16 249 ASN A O 1
ATOM 1950 N N . GLN A 1 250 ? 20.191 21.402 -14.309 1.00 32.25 250 GLN A N 1
ATOM 1951 C CA . GLN A 1 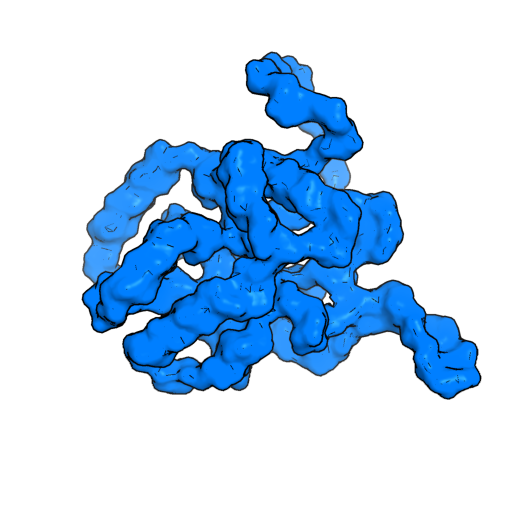250 ? 20.250 22.344 -15.426 1.00 32.25 250 GLN A CA 1
ATOM 1952 C C . GLN A 1 250 ? 18.975 22.230 -16.256 1.00 32.25 250 GLN A C 1
ATOM 1954 O O . GLN A 1 250 ? 18.681 21.197 -16.852 1.00 32.25 250 GLN A O 1
ATOM 1959 N N . ARG A 1 251 ? 18.232 23.344 -16.282 1.00 38.06 251 ARG A N 1
ATOM 1960 C CA . ARG A 1 251 ? 17.140 23.619 -17.218 1.00 38.06 251 ARG A CA 1
ATOM 1961 C C . ARG A 1 251 ? 17.559 23.216 -18.630 1.00 38.06 251 ARG A C 1
ATOM 1963 O O . ARG A 1 251 ? 18.428 23.859 -19.214 1.00 38.06 251 ARG A O 1
ATOM 1970 N N . LEU A 1 252 ? 16.883 22.226 -19.195 1.00 31.38 252 LEU A N 1
ATOM 1971 C CA . LEU A 1 252 ? 16.803 22.066 -20.640 1.00 31.38 252 LEU A CA 1
ATOM 1972 C C . LEU A 1 252 ? 15.426 22.553 -21.080 1.00 31.38 252 LEU A C 1
ATOM 1974 O O . LEU A 1 252 ? 14.427 21.841 -21.023 1.00 31.38 252 LEU A O 1
ATOM 1978 N N . GLU A 1 253 ? 15.392 23.825 -21.473 1.00 31.62 253 GLU A N 1
ATOM 1979 C CA . GLU A 1 253 ? 14.330 24.369 -22.306 1.00 31.62 253 GLU A CA 1
ATOM 1980 C C . GLU A 1 253 ? 14.304 23.631 -23.652 1.00 31.62 253 GLU A C 1
ATOM 1982 O O . GLU A 1 253 ? 15.339 23.402 -24.275 1.00 31.62 253 GLU A O 1
ATOM 1987 N N . GLY A 1 254 ? 13.098 23.322 -24.130 1.00 34.69 254 GLY A N 1
ATOM 1988 C CA . GLY A 1 254 ? 12.855 23.074 -25.548 1.00 34.69 254 GLY A CA 1
ATOM 1989 C C . GLY A 1 254 ? 13.019 21.631 -26.015 1.00 34.69 254 GLY A C 1
ATOM 1990 O O . GLY A 1 254 ? 13.952 21.301 -26.738 1.00 34.69 254 GLY A O 1
ATOM 1991 N N . SER A 1 255 ? 12.030 20.783 -25.738 1.00 25.84 255 SER A N 1
ATOM 1992 C CA . SER A 1 255 ? 11.698 19.648 -26.609 1.00 25.84 255 SER A CA 1
ATOM 1993 C C . SER A 1 255 ? 10.209 19.341 -26.485 1.00 25.84 255 SER A C 1
ATOM 1995 O O . SER A 1 255 ? 9.724 18.941 -25.432 1.00 25.84 255 SER A O 1
ATOM 1997 N N . ARG A 1 256 ? 9.458 19.600 -27.563 1.00 27.14 256 ARG A N 1
ATOM 1998 C CA . ARG A 1 256 ? 8.027 19.278 -27.652 1.00 27.14 256 ARG A CA 1
ATOM 1999 C C . ARG A 1 256 ? 7.842 17.767 -27.458 1.00 27.14 256 ARG A C 1
ATOM 2001 O O . ARG A 1 256 ? 8.564 17.012 -28.111 1.00 27.14 256 ARG A O 1
ATOM 2008 N N . PRO A 1 257 ? 6.869 17.303 -26.656 1.00 31.44 257 PRO A N 1
ATOM 2009 C CA . PRO A 1 257 ? 6.570 15.884 -26.594 1.00 31.44 257 PRO A CA 1
ATOM 2010 C C . PRO A 1 257 ? 5.948 15.460 -27.929 1.00 31.44 257 PRO A C 1
ATOM 2012 O O . PRO A 1 257 ? 4.827 15.838 -28.271 1.00 31.44 257 PRO A O 1
ATOM 2015 N N . GLY A 1 258 ? 6.715 14.696 -28.707 1.00 25.00 258 GLY A N 1
ATOM 2016 C CA . GLY A 1 258 ? 6.187 13.916 -29.815 1.00 25.00 258 GLY A CA 1
ATOM 2017 C C . GLY A 1 258 ? 5.132 12.948 -29.287 1.00 25.00 258 GLY A C 1
ATOM 2018 O O . GLY A 1 258 ? 5.312 12.317 -28.246 1.00 25.00 258 GLY A O 1
ATOM 2019 N N . SER A 1 259 ? 4.014 12.862 -30.001 1.00 34.69 259 SER A N 1
ATOM 2020 C CA . SER A 1 259 ? 2.905 11.955 -29.726 1.00 34.69 259 SER A CA 1
ATOM 2021 C C . SER A 1 259 ? 3.402 10.510 -29.635 1.00 34.69 259 SER A C 1
ATOM 2023 O O . SER A 1 259 ? 3.672 9.879 -30.658 1.00 34.69 259 SER A O 1
ATOM 2025 N N . CYS A 1 260 ? 3.523 9.987 -28.417 1.00 27.92 260 CYS A N 1
ATOM 2026 C CA . CYS A 1 260 ? 3.818 8.582 -28.182 1.00 27.92 260 CYS A CA 1
ATOM 2027 C C . CYS A 1 260 ? 2.512 7.837 -27.877 1.00 27.92 260 CYS A C 1
ATOM 2029 O O . CYS A 1 260 ? 1.726 8.243 -27.023 1.00 27.92 260 CYS A O 1
ATOM 2031 N N . SER A 1 261 ? 2.305 6.785 -28.666 1.00 29.98 261 SER A N 1
ATOM 2032 C CA . SER A 1 261 ? 1.192 5.836 -28.733 1.00 29.98 261 SER A CA 1
ATOM 2033 C C . SER A 1 261 ? 0.575 5.426 -27.384 1.00 29.98 261 SER A C 1
ATOM 2035 O O . SER A 1 261 ? 1.255 5.382 -26.362 1.00 29.98 261 SER A O 1
ATOM 2037 N N . ARG A 1 262 ? -0.722 5.069 -27.411 1.00 30.81 262 ARG A N 1
ATOM 2038 C CA . ARG A 1 262 ? -1.519 4.527 -26.292 1.00 30.81 262 ARG A CA 1
ATOM 2039 C C . ARG A 1 262 ? -0.705 3.527 -25.451 1.00 30.81 262 ARG A C 1
ATOM 2041 O O . ARG A 1 262 ? -0.499 2.388 -25.868 1.00 30.81 262 ARG A O 1
ATOM 2048 N N . ARG A 1 263 ? -0.270 3.946 -24.257 1.00 38.31 263 ARG A N 1
ATOM 2049 C CA . ARG A 1 263 ? 0.412 3.082 -23.282 1.00 38.31 263 ARG A CA 1
ATOM 2050 C C . ARG A 1 263 ? -0.604 2.089 -22.725 1.00 38.31 263 ARG A C 1
ATOM 2052 O O . ARG A 1 263 ? -1.562 2.478 -22.063 1.00 38.31 263 ARG A O 1
ATOM 2059 N N . SER A 1 264 ? -0.438 0.816 -23.064 1.00 37.94 264 SER A N 1
ATOM 2060 C CA . SER A 1 264 ? -1.317 -0.250 -22.586 1.00 37.94 264 SER A CA 1
ATOM 2061 C C . SER A 1 264 ? -0.817 -0.712 -21.223 1.00 37.94 264 SER A C 1
ATOM 2063 O O . SER A 1 264 ? 0.224 -1.354 -21.130 1.00 37.94 264 SER A O 1
ATOM 2065 N N . PHE A 1 265 ? -1.542 -0.365 -20.166 1.00 54.25 265 PHE A N 1
ATOM 2066 C CA . PHE A 1 265 ? -1.325 -0.945 -18.847 1.00 54.25 265 PHE A CA 1
ATOM 2067 C C . PHE A 1 265 ? -2.050 -2.290 -18.762 1.00 54.25 265 PHE A C 1
ATOM 2069 O O . PHE A 1 265 ? -3.226 -2.388 -19.119 1.00 54.25 265 PHE A O 1
ATOM 2076 N N . PHE A 1 266 ? -1.374 -3.324 -18.261 1.00 63.03 266 PHE A N 1
ATOM 2077 C CA . PHE A 1 266 ? -2.025 -4.596 -17.959 1.00 63.03 266 PHE A CA 1
ATOM 2078 C C . PHE A 1 266 ? -2.751 -4.487 -16.621 1.00 63.03 266 PHE A C 1
ATOM 2080 O O . PHE A 1 266 ? -2.139 -4.558 -15.558 1.00 63.03 266 PHE A O 1
ATOM 2087 N N . PHE A 1 267 ? -4.063 -4.300 -16.683 1.00 70.38 267 PHE A N 1
ATOM 2088 C CA . PHE A 1 267 ? -4.951 -4.382 -15.533 1.00 70.38 267 PHE A CA 1
ATOM 2089 C C . PHE A 1 267 ? -5.795 -5.652 -15.627 1.00 70.38 267 PHE A C 1
ATOM 2091 O O . PHE A 1 267 ? -6.252 -6.028 -16.707 1.00 70.38 267 PHE A O 1
ATOM 2098 N N . PHE A 1 268 ? -6.055 -6.283 -14.485 1.00 73.75 268 PHE A N 1
ATOM 2099 C CA . PHE A 1 268 ? -7.076 -7.318 -14.395 1.00 73.75 268 PHE A CA 1
ATOM 2100 C C . PHE A 1 268 ? -8.446 -6.652 -14.421 1.00 73.75 268 PHE A C 1
ATOM 2102 O O . PHE A 1 268 ? -8.792 -5.896 -13.509 1.00 73.75 268 PHE A O 1
ATOM 2109 N N . THR A 1 269 ? -9.202 -6.916 -15.483 1.00 67.06 269 THR A N 1
ATOM 2110 C CA . THR A 1 269 ? -10.532 -6.351 -15.709 1.00 67.06 269 THR A CA 1
ATOM 2111 C C . THR A 1 269 ? -11.635 -7.321 -15.292 1.00 67.06 269 THR A C 1
ATOM 2113 O O . THR A 1 269 ? -11.416 -8.497 -15.014 1.00 67.06 269 THR A O 1
ATOM 2116 N N . GLN A 1 270 ? -12.845 -6.784 -15.202 1.00 57.31 270 GLN A N 1
ATOM 2117 C CA . GLN A 1 270 ? -14.022 -7.392 -14.591 1.00 57.31 270 GLN A CA 1
ATOM 2118 C C . GLN A 1 270 ? -14.699 -8.558 -15.347 1.00 57.31 270 GLN A C 1
ATOM 2120 O O . GLN A 1 270 ? -15.870 -8.797 -15.055 1.00 57.31 270 GLN A O 1
ATOM 2125 N N . THR A 1 271 ? -14.068 -9.306 -16.260 1.00 46.66 271 THR A N 1
ATOM 2126 C CA . THR A 1 271 ? -14.774 -10.442 -16.911 1.00 46.66 271 THR A CA 1
ATOM 2127 C C . THR A 1 271 ? -15.094 -11.557 -15.914 1.00 46.66 271 THR A C 1
ATOM 2129 O O . THR A 1 271 ? -14.147 -12.129 -15.340 1.00 46.66 271 THR A O 1
#

Solvent-accessible surface area (backbone atoms only — not comparable to full-atom values): 15753 Å² total; per-residue (Å²): 50,27,48,47,68,38,61,92,71,68,78,56,30,41,44,79,45,69,54,78,53,90,92,51,96,54,95,46,58,29,51,62,57,64,69,60,50,55,50,51,53,52,50,31,46,77,70,76,28,73,34,39,34,44,59,56,63,55,41,53,89,52,71,67,59,26,49,59,41,57,49,43,46,52,56,49,34,56,68,27,85,32,28,38,39,44,38,68,72,52,32,66,43,72,62,94,65,76,46,64,70,50,43,48,48,53,53,57,44,52,70,70,35,74,49,62,42,26,36,64,48,46,51,49,36,28,29,18,24,64,33,45,32,39,37,26,30,93,79,38,73,47,50,51,60,59,44,51,53,48,31,63,74,73,42,59,64,68,61,33,51,53,48,71,69,37,66,66,75,49,62,38,84,62,86,80,73,83,76,88,59,89,87,48,67,64,60,53,54,50,51,47,49,53,53,71,70,45,56,70,53,56,74,53,38,42,40,55,71,69,54,34,51,60,73,39,70,84,30,53,52,97,48,92,69,44,59,58,53,51,37,38,50,30,48,35,80,55,68,71,95,53,98,61,70,92,72,64,99,65,91,78,81,87,77,81,84,71,92,73,73,90,79,81,75,75,56,55,63,81,125

Mean predicted aligned error: 11.13 Å

Foldseek 3Di:
DEEQEDVVVVLAKEQQDQDPDDPDPDPRRIDTDPVSLVLVLVLCVVVVHQWYDYCRHQQHPDPVSNQVSLQCLLVRQQVDPAYEYYFPVQQAQDVPPPDLVSLLVSLVCCCPTLLLQALVSLLSLLQGLQWYWYQYYPRDIDTLQVSLVCCVVPNDVVSNVVCVVVLSNHRAHDLPDPPDDPPCVVVSVVSVVVSVVDDPCNSRRADQLVVLCVSCVRHDYPDPPVSVQSSQVSHDSGGDPDPPPSPDPDDDPDDDDDDDDDDDRDIGGDD

pLDDT: mean 76.45, std 21.47, range [25.0, 98.19]

Secondary structure (DSSP, 8-state):
-EEEE-GGGT----TT-----TT----------HHHHHHHHHHHHHTT-SEEEEHHHHS-SSHHHHHHHHHTHHHHHHHSS-EEEE-TTGGG---SS--HHHHHHHHHHHHHSGGGGBHHHHHHHHHTTT-EEEE-GGG-EEEHHHHHHHHHHHS-HHHHHHHHH-GGGPPP--TT-----TTTHHHHHHHHHHHHHS-HHHHTT---HHHHHHHHTT-B-SSTTHHHHHHHHHH-SS---STTTTS--------------------EE--

Nearest PDB structures (foldseek):
  6hxp-assembly1_A  TM=1.866E-01  e=8.311E+00  Hydrogenobacter thermophilus